Protein AF-0000000087815262 (afdb_homodimer)

Foldseek 3Di:
DPPPPPPPVVVVCLQADPDFAAAAQLDLFFDKDWAAAFDKFWADQRLPAPDPRGHPCVCRVVSRNDGTDIDGHHHTDIFTAHRGNPDPDPRGDPPCSVDPVNVVDDNPGHD/DPPPPPPPVVVVCQQADPDFAAAAQLDLFFDKDWAAAFDKFWADQRLPAPDPRGHPCVCRVVSRNDGTDIDGHHHTDIFTAHRGNPDPDPRGDPPCSVDPVNVVDDNPGHD

pLDDT: mean 90.97, std 15.71, range [32.12, 98.94]

Solvent-accessible surface area (backbone atoms only — not comparable to full-atom values): 12305 Å² total; per-residue (Å²): 136,80,77,72,79,67,67,64,66,54,62,55,42,59,55,50,41,94,62,43,46,63,24,13,19,47,36,68,57,57,47,76,43,78,40,50,49,74,43,74,47,42,32,37,47,46,30,64,32,92,50,69,55,29,53,67,56,42,37,63,80,64,35,27,54,53,66,56,50,73,48,65,30,84,52,66,45,77,42,47,31,33,26,41,64,69,41,51,24,74,63,32,51,68,64,54,45,73,36,66,70,50,63,70,44,56,72,69,34,60,126,136,82,76,73,80,67,66,64,66,52,60,56,44,60,56,49,40,94,60,42,48,63,24,14,18,48,36,68,56,58,47,76,42,76,38,50,49,74,42,74,46,44,31,38,46,46,28,64,32,92,49,68,55,29,52,68,58,40,38,64,81,65,35,27,53,51,66,54,50,74,47,63,30,85,52,67,44,76,44,49,31,32,26,40,65,70,42,50,24,73,64,33,52,68,62,53,46,74,36,65,71,49,63,69,44,57,74,69,35,60,123

Secondary structure (DSSP, 8-state):
-------HHHHHHHHS-SSPPPP----SS-EEEEEPTT-EEEE-SSS--TTTTB--SHHHHTT-----EEEE-SS-EEEEEPSSS--SSTTB--SGGGSHHHHHSPTTS--/-------HHHHHHHHS-SSPPPP----SS-EEEEEPTT-EEEE-SSS--TTTTB--SHHHHTT-----EEEE-SS-EEEEEPSSS--SSTTB--SGGGSHHHHHSPTTS--

InterPro domains:
  IPR018967 Iron-binding zinc finger, CDGSH type [PF09360] (38-59)
  IPR018967 Iron-binding zinc finger, CDGSH type [PF09360] (74-98)
  IPR018967 Iron-binding zinc finger, CDGSH type [SM00704] (28-62)
  IPR018967 Iron-binding zinc finger, CDGSH type [SM00704] (66-103)
  IPR042216 MitoNEET, CDGSH iron-sulfur domain [G3DSA:3.40.5.90] (24-63)
  IPR042216 MitoNEET, CDGSH iron-sulfur domain [G3DSA:3.40.5.90] (64-108)
  IPR052950 CDGSH iron-sulfur domain-containing protein [PTHR46491] (17-109)

Structure (mmCIF, N/CA/C/O backbone):
data_AF-0000000087815262-model_v1
#
loop_
_entity.id
_entity.type
_entity.pdbx_description
1 polymer 'CDGSH iron sulfur domain 3'
#
loop_
_atom_site.group_PDB
_atom_site.id
_atom_site.type_symbol
_atom_site.label_atom_id
_atom_site.label_alt_id
_atom_site.label_comp_id
_atom_site.label_asym_id
_atom_site.label_entity_id
_atom_site.label_seq_id
_atom_site.pdbx_PDB_ins_code
_atom_site.Cartn_x
_atom_site.Cartn_y
_atom_site.Cartn_z
_atom_site.occupancy
_atom_site.B_iso_or_equiv
_atom_site.auth_seq_id
_atom_site.auth_comp_id
_atom_site.auth_asym_id
_atom_site.auth_atom_id
_atom_site.pdbx_PDB_model_num
ATOM 1 N N . ASP A 1 1 ? -20.578 45.719 7.398 1 32.12 1 ASP A N 1
ATOM 2 C CA . ASP A 1 1 ? -19.469 45.469 6.48 1 32.12 1 ASP A CA 1
ATOM 3 C C . ASP A 1 1 ? -18.906 44.062 6.672 1 32.12 1 ASP A C 1
ATOM 5 O O . ASP A 1 1 ? -17.828 43.906 7.246 1 32.12 1 ASP A O 1
ATOM 9 N N . LEU A 1 2 ? -19.656 43.094 7.117 1 38.06 2 LEU A N 1
ATOM 10 C CA . LEU A 1 2 ? -19.547 41.688 7.41 1 38.06 2 LEU A CA 1
ATOM 11 C C . LEU A 1 2 ? -19.094 40.906 6.18 1 38.06 2 LEU A C 1
ATOM 13 O O . LEU A 1 2 ? -19.875 40.719 5.246 1 38.06 2 LEU A O 1
ATOM 17 N N . ASN A 1 3 ? -17.969 41.344 5.496 1 41.12 3 ASN A N 1
ATOM 18 C CA . ASN A 1 3 ? -17.453 40.625 4.332 1 41.12 3 ASN A CA 1
ATOM 19 C C . ASN A 1 3 ? -17.312 39.125 4.59 1 41.12 3 ASN A C 1
ATOM 21 O O . ASN A 1 3 ? -16.438 38.719 5.348 1 41.12 3 ASN A O 1
ATOM 25 N N . PRO A 1 4 ? -18.328 38.312 4.738 1 45.5 4 PRO A N 1
ATOM 26 C CA . PRO A 1 4 ? -18.359 36.875 4.953 1 45.5 4 PRO A CA 1
ATOM 27 C C . PRO A 1 4 ? -17.438 36.125 4 1 45.5 4 PRO A C 1
ATOM 29 O O . PRO A 1 4 ? -17.766 35 3.596 1 45.5 4 PRO A O 1
ATOM 32 N N . ARG A 1 5 ? -16.562 36.719 3.311 1 44.44 5 ARG A N 1
ATOM 33 C CA . ARG A 1 5 ? -15.586 35.938 2.57 1 44.44 5 ARG A CA 1
ATOM 34 C C . ARG A 1 5 ? -15.078 34.75 3.404 1 44.44 5 ARG A C 1
ATOM 36 O O . ARG A 1 5 ? -14.031 34.875 4.051 1 44.44 5 ARG A O 1
ATOM 43 N N . ARG A 1 6 ? -15.773 34.125 4.172 1 46.81 6 ARG A N 1
ATOM 44 C CA . ARG A 1 6 ? -15.383 32.938 4.902 1 46.81 6 ARG A CA 1
ATOM 45 C C . ARG A 1 6 ? -14.617 31.969 4.004 1 46.81 6 ARG A C 1
ATOM 47 O O . ARG A 1 6 ? -14.977 31.781 2.834 1 46.81 6 ARG A O 1
ATOM 54 N N . ASP A 1 7 ? -13.227 31.484 4.16 1 48.97 7 ASP A N 1
ATOM 55 C CA . ASP A 1 7 ? -12.164 30.75 3.467 1 48.97 7 ASP A CA 1
ATOM 56 C C . ASP A 1 7 ? -12.688 29.453 2.867 1 48.97 7 ASP A C 1
ATOM 58 O O . ASP A 1 7 ? -12.953 28.484 3.592 1 48.97 7 ASP A O 1
ATOM 62 N N . ILE A 1 8 ? -13.547 29.328 1.944 1 54.81 8 ILE A N 1
ATOM 63 C CA . ILE A 1 8 ? -13.859 28.188 1.096 1 54.81 8 ILE A CA 1
ATOM 64 C C . ILE A 1 8 ? -12.656 27.25 1.039 1 54.81 8 ILE A C 1
ATOM 66 O O . ILE A 1 8 ? -12.82 26.031 1.009 1 54.81 8 ILE A O 1
ATOM 70 N N . SER A 1 9 ? -11.414 27.875 0.983 1 57.72 9 SER A N 1
ATOM 71 C CA . SER A 1 9 ? -10.164 27.125 0.912 1 57.72 9 SER A CA 1
ATOM 72 C C . SER A 1 9 ? -10.031 26.156 2.082 1 57.72 9 SER A C 1
ATOM 74 O O . SER A 1 9 ? -9.5 25.047 1.925 1 57.72 9 SER A O 1
ATOM 76 N N . SER A 1 10 ? -10.672 26.594 3.186 1 62.28 10 SER A N 1
ATOM 77 C CA . SER A 1 10 ? -10.484 25.797 4.391 1 62.28 10 SER A CA 1
ATOM 78 C C . SER A 1 10 ? -11.281 24.5 4.32 1 62.28 10 SER A C 1
ATOM 80 O O . SER A 1 10 ? -10.781 23.438 4.691 1 62.28 10 SER A O 1
ATOM 82 N N . TRP A 1 11 ? -12.508 24.656 3.809 1 63.69 11 TRP A N 1
ATOM 83 C CA . TRP A 1 11 ? -13.312 23.438 3.795 1 63.69 11 TRP A CA 1
ATOM 84 C C . TRP A 1 11 ? -12.711 22.391 2.867 1 63.69 11 TRP A C 1
ATOM 86 O O . TRP A 1 11 ? -12.688 21.203 3.193 1 63.69 11 TRP A O 1
ATOM 96 N N . LEU A 1 12 ? -12.266 22.828 1.677 1 64.75 12 LEU A N 1
ATOM 97 C CA . LEU A 1 12 ? -11.648 21.906 0.728 1 64.75 12 LEU A CA 1
ATOM 98 C C . LEU A 1 12 ? -10.383 21.297 1.312 1 64.75 12 LEU A C 1
ATOM 100 O O . LEU A 1 12 ? -10.102 20.109 1.096 1 64.75 12 LEU A O 1
ATOM 104 N N . ALA A 1 13 ? -9.734 22.109 2.094 1 65.38 13 ALA A N 1
ATOM 105 C CA . ALA A 1 13 ? -8.484 21.641 2.674 1 65.38 13 ALA A CA 1
ATOM 106 C C . ALA A 1 13 ? -8.727 20.469 3.621 1 65.38 13 ALA A C 1
ATOM 108 O O . ALA A 1 13 ? -7.863 19.594 3.781 1 65.38 13 ALA A O 1
ATOM 109 N N . ARG A 1 14 ? -9.945 20.594 4.262 1 68 14 ARG A N 1
ATOM 110 C CA . ARG A 1 14 ? -10.273 19.531 5.203 1 68 14 ARG A CA 1
ATOM 111 C C . ARG A 1 14 ? -10.445 18.203 4.484 1 68 14 ARG A C 1
ATOM 113 O O . ARG A 1 14 ? -10.117 17.141 5.035 1 68 14 ARG A O 1
ATOM 120 N N . TRP A 1 15 ? -10.867 18.297 3.205 1 72.62 15 TRP A N 1
ATOM 121 C CA . TRP A 1 15 ? -11.164 17.078 2.463 1 72.62 15 TRP A CA 1
ATOM 122 C C . TRP A 1 15 ? -9.906 16.516 1.817 1 72.62 15 TRP A C 1
ATOM 124 O O . TRP A 1 15 ? -9.859 15.344 1.449 1 72.62 15 TRP A O 1
ATOM 134 N N . PHE A 1 16 ? -8.898 17.281 1.802 1 74.81 16 PHE A N 1
ATOM 135 C CA . PHE A 1 16 ? -7.656 16.828 1.186 1 74.81 16 PHE A CA 1
ATOM 136 C C . PHE A 1 16 ? -6.465 17.125 2.09 1 74.81 16 PHE A C 1
ATOM 138 O O . PHE A 1 16 ? -5.723 18.078 1.857 1 74.81 16 PHE A O 1
ATOM 145 N N . PRO A 1 17 ? -6.453 16.172 3.072 1 82.19 17 PRO A N 1
ATOM 146 C CA . PRO A 1 17 ? -5.34 16.406 4 1 82.19 17 PRO A CA 1
ATOM 147 C C . PRO A 1 17 ? -3.98 16.375 3.307 1 82.19 17 PRO A C 1
ATOM 149 O O . PRO A 1 17 ? -3.812 15.688 2.295 1 82.19 17 PRO A O 1
ATOM 152 N N . ARG A 1 18 ? -3.096 17.094 3.82 1 84.19 18 ARG A N 1
ATOM 153 C CA . ARG A 1 18 ? -1.75 17.188 3.262 1 84.19 18 ARG A CA 1
ATOM 154 C C . ARG A 1 18 ? -1.071 15.82 3.256 1 84.19 18 ARG A C 1
ATOM 156 O O . ARG A 1 18 ? -0.335 15.492 2.324 1 84.19 18 ARG A O 1
ATOM 163 N N . THR A 1 19 ? -1.419 15.086 4.426 1 90.19 19 THR A N 1
ATOM 164 C CA . THR A 1 19 ? -0.901 13.727 4.504 1 90.19 19 THR A CA 1
ATOM 165 C C . THR A 1 19 ? -2.027 12.734 4.781 1 90.19 19 THR A C 1
ATOM 167 O O . THR A 1 19 ? -2.877 12.977 5.641 1 90.19 19 THR A O 1
ATOM 170 N N . PRO A 1 20 ? -2.012 11.688 4.113 1 94.56 20 PRO A N 1
ATOM 171 C CA . PRO A 1 20 ? -3.092 10.727 4.348 1 94.56 20 PRO A CA 1
ATOM 172 C C . PRO A 1 20 ? -3.072 10.148 5.762 1 94.56 20 PRO A C 1
ATOM 174 O O . PRO A 1 20 ? -2.029 10.148 6.418 1 94.56 20 PRO A O 1
ATOM 177 N N . ALA A 1 21 ? -4.262 9.727 6.18 1 96.5 21 ALA A N 1
ATOM 178 C CA . ALA A 1 21 ? -4.359 8.984 7.438 1 96.5 21 ALA A CA 1
ATOM 179 C C . ALA A 1 21 ? -3.691 7.617 7.324 1 96.5 21 ALA A C 1
ATOM 181 O O . ALA A 1 21 ? -3.391 7.156 6.219 1 96.5 21 ALA A O 1
ATOM 182 N N . ARG A 1 22 ? -3.449 6.984 8.461 1 97.75 22 ARG A N 1
ATOM 183 C CA . ARG A 1 22 ? -2.984 5.602 8.461 1 97.75 22 ARG A CA 1
ATOM 184 C C . ARG A 1 22 ? -4.129 4.641 8.156 1 97.75 22 ARG A C 1
ATOM 186 O O . ARG A 1 22 ? -5.25 4.832 8.633 1 97.75 22 ARG A O 1
ATOM 193 N N . SER A 1 23 ? -3.834 3.637 7.359 1 98.56 23 SER A N 1
ATOM 194 C CA . SER A 1 23 ? -4.801 2.549 7.234 1 98.56 23 SER A CA 1
ATOM 195 C C . SER A 1 23 ? -5.039 1.863 8.578 1 98.56 23 SER A C 1
ATOM 197 O O . SER A 1 23 ? -4.184 1.91 9.461 1 98.56 23 SER A O 1
ATOM 199 N N . VAL A 1 24 ? -6.203 1.274 8.711 1 98.81 24 VAL A N 1
ATOM 200 C CA . VAL A 1 24 ? -6.531 0.591 9.961 1 98.81 24 VAL A CA 1
ATOM 201 C C . VAL A 1 24 ? -6.824 -0.881 9.68 1 98.81 24 VAL A C 1
ATOM 203 O O . VAL A 1 24 ? -7.105 -1.26 8.539 1 98.81 24 VAL A O 1
ATOM 206 N N . VAL A 1 25 ? -6.684 -1.702 10.656 1 98.81 25 VAL A N 1
ATOM 207 C CA . VAL A 1 25 ? -7.023 -3.117 10.555 1 98.81 25 VAL A CA 1
ATOM 208 C C . VAL A 1 25 ? -8.531 -3.279 10.414 1 98.81 25 VAL A C 1
ATOM 210 O O . VAL A 1 25 ? -9.281 -3.049 11.367 1 98.81 25 VAL A O 1
ATOM 213 N N . ALA A 1 26 ? -8.977 -3.664 9.273 1 98.88 26 ALA A N 1
ATOM 214 C CA . ALA A 1 26 ? -10.406 -3.873 9.086 1 98.88 26 ALA A CA 1
ATOM 215 C C . ALA A 1 26 ? -10.859 -5.199 9.695 1 98.88 26 ALA A C 1
ATOM 217 O O . ALA A 1 26 ? -11.883 -5.258 10.375 1 98.88 26 ALA A O 1
ATOM 218 N N . LEU A 1 27 ? -10.211 -6.301 9.391 1 98.81 27 LEU A N 1
ATOM 219 C CA . LEU A 1 27 ? -10.367 -7.645 9.93 1 98.81 27 LEU A CA 1
ATOM 220 C C . L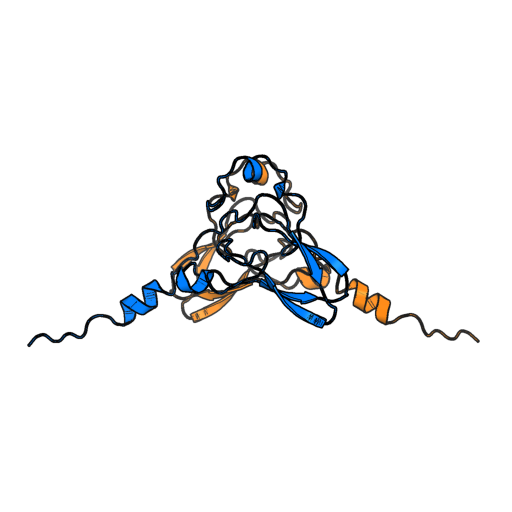EU A 1 27 ? -9.008 -8.312 10.133 1 98.81 27 LEU A C 1
ATOM 222 O O . LEU A 1 27 ? -8.008 -7.871 9.57 1 98.81 27 LEU A O 1
ATOM 226 N N . LYS A 1 28 ? -9 -9.328 10.922 1 98.38 28 LYS A N 1
ATOM 227 C CA . LYS A 1 28 ? -7.738 -9.992 11.25 1 98.38 28 LYS A CA 1
ATOM 228 C C . LYS A 1 28 ? -7.527 -11.234 10.383 1 98.38 28 LYS A C 1
ATOM 230 O O . LYS A 1 28 ? -6.559 -11.969 10.578 1 98.38 28 LYS A O 1
ATOM 235 N N . THR A 1 29 ? -8.453 -11.523 9.523 1 98.44 29 THR A N 1
ATOM 236 C CA . THR A 1 29 ? -8.367 -12.617 8.562 1 98.44 29 THR A CA 1
ATOM 237 C C . THR A 1 29 ? -8.711 -12.125 7.16 1 98.44 29 THR A C 1
ATOM 239 O O . THR A 1 29 ? -9.578 -11.266 6.992 1 98.44 29 THR A O 1
ATOM 242 N N . PRO A 1 30 ? -8.008 -12.672 6.176 1 98.88 30 PRO A N 1
ATOM 243 C CA . PRO A 1 30 ? -8.352 -12.281 4.805 1 98.88 30 PRO A CA 1
ATOM 244 C C . PRO A 1 30 ? -9.727 -12.781 4.379 1 98.88 30 PRO A C 1
ATOM 246 O O . PRO A 1 30 ? -10.305 -13.648 5.043 1 98.88 30 PRO A O 1
ATOM 249 N N . ILE A 1 31 ? -10.281 -12.227 3.369 1 98.94 31 ILE A N 1
ATOM 250 C CA . ILE A 1 31 ? -11.555 -12.656 2.807 1 98.94 31 ILE A CA 1
ATOM 251 C C . ILE A 1 31 ? -11.32 -13.367 1.474 1 98.94 31 ILE A C 1
ATOM 253 O O . ILE A 1 31 ? -10.617 -12.844 0.603 1 98.94 31 ILE A O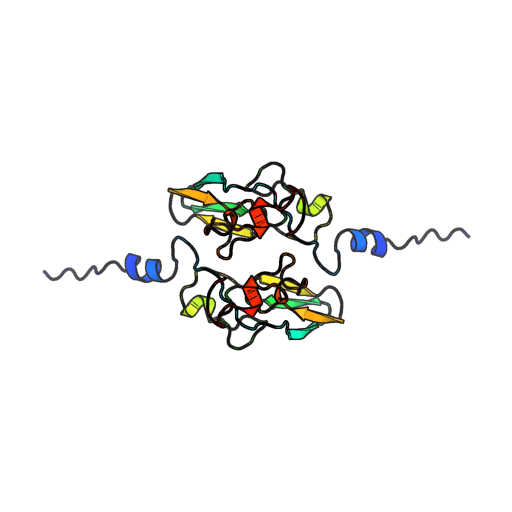 1
ATOM 257 N N . LYS A 1 32 ? -11.836 -14.531 1.342 1 98.81 32 LYS A N 1
ATOM 258 C CA . LYS A 1 32 ? -11.781 -15.25 0.072 1 98.81 32 LYS A CA 1
ATOM 259 C C . LYS A 1 32 ? -12.812 -14.703 -0.916 1 98.81 32 LYS A C 1
ATOM 261 O O . LYS A 1 32 ? -13.977 -14.516 -0.565 1 98.81 32 LYS A O 1
ATOM 266 N N . VAL A 1 33 ? -12.328 -14.406 -2.088 1 98.69 33 VAL A N 1
ATOM 267 C CA . VAL A 1 33 ? -13.211 -13.875 -3.123 1 98.69 33 VAL A CA 1
ATOM 268 C C . VAL A 1 33 ? -12.93 -14.57 -4.449 1 98.69 33 VAL A C 1
ATOM 270 O O . VAL A 1 33 ? -11.797 -14.969 -4.723 1 98.69 33 VAL A O 1
ATOM 273 N N . GLU A 1 34 ? -13.969 -14.742 -5.203 1 98.5 34 GLU A N 1
ATOM 274 C CA . GLU A 1 34 ? -13.789 -15.164 -6.59 1 98.5 34 GLU A CA 1
ATOM 275 C C . GLU A 1 34 ? -13.586 -13.969 -7.512 1 98.5 34 GLU A C 1
ATOM 277 O O . GLU A 1 34 ? -14.469 -13.117 -7.629 1 98.5 34 GLU A O 1
ATOM 282 N N . LEU A 1 35 ? -12.422 -13.922 -8.102 1 98.25 35 LEU A N 1
ATOM 283 C CA . LEU A 1 35 ? -12.148 -12.875 -9.078 1 98.25 35 LEU A CA 1
ATOM 284 C C . LEU A 1 35 ? -12.414 -13.367 -10.5 1 98.25 35 LEU A C 1
ATOM 286 O O . LEU A 1 35 ? -12.039 -14.492 -10.844 1 98.25 35 LEU A O 1
ATOM 290 N N . VAL A 1 36 ? -13.062 -12.562 -11.297 1 98.31 36 VAL A N 1
ATOM 291 C CA . VAL A 1 36 ? -13.398 -12.906 -12.672 1 98.31 36 VAL A CA 1
ATOM 292 C C . VAL A 1 36 ? -12.398 -12.258 -13.633 1 98.31 36 VAL A C 1
ATOM 294 O O . VAL A 1 36 ? -12.164 -11.047 -13.562 1 98.31 36 VAL A O 1
ATOM 297 N N . ALA A 1 37 ? -11.852 -13.109 -14.484 1 96.62 37 ALA A N 1
ATOM 298 C CA . ALA A 1 37 ? -10.867 -12.625 -15.461 1 96.62 37 ALA A CA 1
ATOM 299 C C . ALA A 1 37 ? -11.391 -11.398 -16.203 1 96.62 37 ALA A C 1
ATOM 301 O O . ALA A 1 37 ? -12.547 -11.383 -16.641 1 96.62 37 ALA A O 1
ATOM 302 N N . GLY A 1 38 ? -10.555 -10.336 -16.266 1 96.5 38 GLY A N 1
ATOM 303 C CA . GLY A 1 38 ? -10.898 -9.156 -17.047 1 96.5 38 GLY A CA 1
ATOM 304 C C . GLY A 1 38 ? -11.656 -8.109 -16.25 1 96.5 38 GLY A C 1
ATOM 305 O O . GLY A 1 38 ? -11.781 -6.965 -16.688 1 96.5 38 GLY A O 1
ATOM 306 N N . LYS A 1 39 ? -12.211 -8.469 -15.133 1 98.06 39 LYS A N 1
ATOM 307 C CA . LYS A 1 39 ? -12.953 -7.523 -14.297 1 98.06 39 LYS A CA 1
ATOM 308 C C . LYS A 1 39 ? -12 -6.68 -13.453 1 98.06 39 LYS A C 1
ATOM 310 O O . LYS A 1 39 ? -11 -7.184 -12.945 1 98.06 39 LYS A O 1
ATOM 315 N N . THR A 1 40 ? -12.32 -5.41 -13.383 1 98.25 40 THR A N 1
ATOM 316 C CA . THR A 1 40 ? -11.562 -4.484 -12.547 1 98.25 40 THR A CA 1
ATOM 317 C C . THR A 1 40 ? -12.195 -4.375 -11.156 1 98.25 40 THR A C 1
ATOM 319 O O . THR A 1 40 ? -13.414 -4.285 -11.031 1 98.25 40 THR A O 1
ATOM 322 N N . TYR A 1 41 ? -11.391 -4.406 -10.141 1 98.5 41 TYR A N 1
ATOM 323 C CA . TYR A 1 41 ? -11.812 -4.301 -8.75 1 98.5 41 TYR A CA 1
ATOM 324 C C . TYR A 1 41 ? -11.109 -3.139 -8.055 1 98.5 41 TYR A C 1
ATOM 326 O O . TYR A 1 41 ? -10.086 -2.648 -8.531 1 98.5 41 TYR A O 1
ATOM 334 N N . ARG A 1 42 ? -11.68 -2.633 -7.066 1 98.75 42 ARG A N 1
ATOM 335 C CA . ARG A 1 42 ? -11.102 -1.612 -6.199 1 98.75 42 ARG A CA 1
ATOM 336 C C . ARG A 1 42 ? -10.945 -2.133 -4.773 1 98.75 42 ARG A C 1
ATOM 338 O O . ARG A 1 42 ? -11.922 -2.236 -4.031 1 98.75 42 ARG A O 1
ATOM 345 N N . TRP A 1 43 ? -9.734 -2.395 -4.387 1 98.75 43 TRP A N 1
ATOM 346 C CA . TRP A 1 43 ? -9.43 -2.9 -3.053 1 98.75 43 TRP A CA 1
ATOM 347 C C . TRP A 1 43 ? -9.352 -1.763 -2.041 1 98.75 43 TRP A C 1
ATOM 349 O O . TRP A 1 43 ? -8.719 -0.735 -2.301 1 98.75 43 TRP A O 1
ATOM 359 N N . CYS A 1 44 ? -10.016 -2.027 -0.953 1 98.81 44 CYS A N 1
ATOM 360 C CA . CYS A 1 44 ? -10.008 -1.038 0.118 1 98.81 44 CYS A CA 1
ATOM 361 C C . CYS A 1 44 ? -8.633 -0.95 0.77 1 98.81 44 CYS A C 1
ATOM 363 O O . CYS A 1 44 ? -8.156 -1.924 1.353 1 98.81 44 CYS A O 1
ATOM 365 N N . VAL A 1 45 ? -8.078 0.228 0.689 1 98.62 45 VAL A N 1
ATOM 366 C CA . VAL A 1 45 ? -6.746 0.439 1.258 1 98.62 45 VAL A CA 1
ATOM 367 C C . VAL A 1 45 ? -6.875 0.958 2.688 1 98.62 45 VAL A C 1
ATOM 369 O O . VAL A 1 45 ? -6.117 0.554 3.572 1 98.62 45 VAL A O 1
ATOM 372 N N . CYS A 1 46 ? -7.859 1.681 2.986 1 98.56 46 CYS A N 1
ATOM 373 C CA . CYS A 1 46 ? -7.914 2.465 4.215 1 98.56 46 CYS A CA 1
ATOM 374 C C . CYS A 1 46 ? -8.383 1.61 5.387 1 98.56 46 CYS A C 1
ATOM 376 O O . CYS A 1 46 ? -8.172 1.968 6.547 1 98.56 46 CYS A O 1
ATOM 378 N N . GLY A 1 47 ? -9.07 0.532 5.059 1 98.81 47 GLY A N 1
ATOM 379 C CA . GLY A 1 47 ? -9.562 -0.35 6.105 1 98.81 47 GLY A CA 1
ATOM 380 C C . GLY A 1 47 ? -10.898 0.086 6.672 1 98.81 47 GLY A C 1
ATOM 381 O O . GLY A 1 47 ? -11.398 -0.515 7.625 1 98.81 47 GLY A O 1
ATOM 382 N N . ARG A 1 48 ? -11.516 1.082 6.055 1 98.69 48 ARG A N 1
ATOM 383 C CA . ARG A 1 48 ? -12.703 1.669 6.676 1 98.69 48 ARG A CA 1
ATOM 384 C C . ARG A 1 48 ? -13.961 1.326 5.887 1 98.69 48 ARG A C 1
ATOM 386 O O . ARG A 1 48 ? -15.062 1.714 6.273 1 98.69 48 ARG A O 1
ATOM 393 N N . SER A 1 49 ? -13.859 0.623 4.746 1 98.88 49 SER A N 1
ATOM 394 C CA . SER A 1 49 ? -15.008 0.181 3.973 1 98.88 49 SER A CA 1
ATOM 395 C C . SER A 1 49 ? -15.906 -0.748 4.789 1 98.88 49 SER A C 1
ATOM 397 O O . SER A 1 49 ? -15.406 -1.619 5.508 1 98.88 49 SER A O 1
ATOM 399 N N . LYS A 1 50 ? -17.188 -0.65 4.652 1 98.56 50 LYS A N 1
ATOM 400 C CA . LYS A 1 50 ? -18.141 -1.602 5.234 1 98.56 50 LYS A CA 1
ATOM 401 C C . LYS A 1 50 ? -18.344 -2.799 4.312 1 98.56 50 LYS A C 1
ATOM 403 O O . LYS A 1 50 ? -19.047 -3.75 4.672 1 98.56 50 LYS A O 1
ATOM 408 N N . LYS A 1 51 ? -17.703 -2.82 3.17 1 98.75 51 LYS A N 1
ATOM 409 C CA . LYS A 1 51 ? -17.828 -3.887 2.182 1 98.75 51 LYS A CA 1
ATOM 410 C C . LYS A 1 51 ? -16.484 -4.516 1.879 1 98.75 51 LYS A C 1
ATOM 412 O O . LYS A 1 51 ? -16.156 -4.793 0.72 1 98.75 51 LYS A O 1
ATOM 417 N N . GLN A 1 52 ? -15.727 -4.699 2.953 1 98.88 52 GLN A N 1
ATOM 418 C CA . GLN A 1 52 ? -14.43 -5.336 2.748 1 98.88 52 GLN A CA 1
ATOM 419 C C . GLN A 1 52 ? -14.562 -6.605 1.913 1 98.88 52 GLN A C 1
ATOM 421 O O . GLN A 1 52 ? -15.57 -7.316 2.008 1 98.88 52 GLN A O 1
ATOM 426 N N . PRO A 1 53 ? -13.609 -6.891 1.089 1 98.88 53 PRO A N 1
ATOM 427 C CA . PRO A 1 53 ? -12.305 -6.234 0.982 1 98.88 53 PRO A CA 1
ATOM 428 C C . PRO A 1 53 ? -12.305 -5.078 -0.018 1 98.88 53 PRO A C 1
ATOM 430 O O . PRO A 1 53 ? -11.25 -4.492 -0.29 1 98.88 53 PRO A O 1
ATOM 433 N N . PHE A 1 54 ? -13.484 -4.715 -0.488 1 98.94 54 PHE A N 1
ATOM 434 C CA . PHE A 1 54 ? -13.562 -3.734 -1.564 1 98.94 54 PHE A CA 1
ATOM 435 C C . PHE A 1 54 ? -14 -2.377 -1.031 1 98.94 54 PHE A C 1
ATOM 437 O O . PHE A 1 54 ? -14.609 -2.293 0.036 1 98.94 54 PHE A O 1
ATOM 444 N N . CYS A 1 55 ? -13.648 -1.399 -1.752 1 98.81 55 CYS A N 1
ATOM 445 C CA . CYS A 1 55 ? -13.898 -0.014 -1.369 1 98.81 55 CYS A CA 1
ATOM 446 C C . CYS A 1 55 ? -15.375 0.34 -1.524 1 98.81 55 CYS A C 1
ATOM 448 O O . CYS A 1 55 ? -15.992 0 -2.533 1 98.81 55 CYS A O 1
ATOM 450 N N . ASP A 1 56 ? -15.938 1.026 -0.604 1 98.81 56 ASP A N 1
ATOM 451 C CA . ASP A 1 56 ? -17.312 1.491 -0.692 1 98.81 56 ASP A CA 1
ATOM 452 C C . ASP A 1 56 ? -17.391 3.016 -0.646 1 98.81 56 ASP A C 1
ATOM 454 O O . ASP A 1 56 ? -18.453 3.586 -0.43 1 98.81 56 ASP A O 1
ATOM 458 N N . GLY A 1 57 ? -16.188 3.701 -0.703 1 97.75 57 GLY A N 1
ATOM 459 C CA . GLY A 1 57 ? -16.172 5.156 -0.704 1 97.75 57 GLY A CA 1
ATOM 460 C C . GLY A 1 57 ? -15.984 5.75 0.677 1 97.75 57 GLY A C 1
ATOM 461 O O . GLY A 1 57 ? -15.758 6.957 0.813 1 97.75 57 GLY A O 1
ATOM 462 N N . SER A 1 58 ? -15.953 5.012 1.74 1 98.12 58 SER A N 1
ATOM 463 C CA . SER A 1 58 ? -15.812 5.504 3.105 1 98.12 58 SER A CA 1
ATOM 464 C C . SER A 1 58 ? -14.531 6.312 3.27 1 98.12 58 SER A C 1
ATOM 466 O O . SER A 1 58 ? -14.477 7.262 4.055 1 98.12 58 SER A O 1
ATOM 468 N N . HIS A 1 59 ? -13.492 5.922 2.508 1 96.5 59 HIS A N 1
ATOM 469 C CA . HIS A 1 59 ? -12.234 6.656 2.598 1 96.5 59 HIS A CA 1
ATOM 470 C C . HIS A 1 59 ? -12.438 8.141 2.305 1 96.5 59 HIS A C 1
ATOM 472 O O . HIS A 1 59 ? -11.781 8.992 2.902 1 96.5 59 HIS A O 1
ATOM 478 N N . PHE A 1 60 ? -13.273 8.422 1.307 1 94 60 PHE A N 1
ATOM 479 C CA . PHE A 1 60 ? -13.539 9.805 0.913 1 94 60 PHE A CA 1
ATOM 480 C C . PHE A 1 60 ? -14.32 10.539 1.995 1 94 60 PHE A C 1
ATOM 482 O O . PHE A 1 60 ? -13.93 11.625 2.428 1 94 60 PHE A O 1
ATOM 489 N N . PHE A 1 61 ? -15.367 9.93 2.521 1 94.31 61 PHE A N 1
ATOM 490 C CA . PHE A 1 61 ? -16.25 10.562 3.488 1 94.31 61 PHE A CA 1
ATOM 491 C C . PHE A 1 61 ? -15.547 10.766 4.82 1 94.31 61 PHE A C 1
ATOM 493 O O . PHE A 1 61 ? -15.883 11.688 5.57 1 94.31 61 PHE A O 1
ATOM 500 N N . GLN A 1 62 ? -14.594 9.938 5.051 1 94.81 62 GLN A N 1
ATOM 501 C CA . GLN A 1 62 ? -13.859 10.07 6.301 1 94.81 62 GLN A CA 1
ATOM 502 C C . GLN A 1 62 ? -12.57 10.867 6.102 1 94.81 62 GLN A C 1
ATOM 504 O O . GLN A 1 62 ? -11.727 10.93 7 1 94.81 62 GLN A O 1
ATOM 509 N N . ARG A 1 63 ? -12.359 11.383 4.949 1 93.88 63 ARG A N 1
ATOM 510 C CA . ARG A 1 63 ? -11.273 12.305 4.621 1 93.88 63 ARG A CA 1
ATOM 511 C C . ARG A 1 63 ? -9.914 11.688 4.93 1 93.88 63 ARG A C 1
ATOM 513 O O . ARG A 1 63 ? -9.062 12.32 5.551 1 93.88 63 ARG A O 1
ATOM 520 N N . THR A 1 64 ? -9.711 10.398 4.559 1 95.31 64 THR A N 1
ATOM 521 C CA . THR A 1 64 ? -8.492 9.68 4.922 1 95.31 64 THR A CA 1
ATOM 522 C C . THR A 1 64 ? -7.328 10.109 4.031 1 95.31 64 THR A C 1
ATOM 524 O O . THR A 1 64 ? -6.16 9.922 4.387 1 95.31 64 THR A O 1
ATOM 527 N N . GLY A 1 65 ? -7.629 10.703 2.85 1 93.31 65 GLY A N 1
ATOM 528 C CA . GLY A 1 65 ? -6.578 10.984 1.888 1 93.31 65 GLY A CA 1
ATOM 529 C C . GLY A 1 65 ? -6.047 9.742 1.199 1 93.31 65 GLY A C 1
ATOM 530 O O . GLY A 1 65 ? -5.117 9.82 0.393 1 93.31 65 GLY A O 1
ATOM 531 N N . LEU A 1 66 ? -6.543 8.57 1.566 1 95 66 LEU A N 1
ATOM 532 C CA . LEU A 1 66 ? -6.191 7.312 0.916 1 95 66 LEU A CA 1
ATOM 533 C C . LEU A 1 66 ? -7.18 6.98 -0.199 1 95 66 LEU A C 1
ATOM 535 O O . LEU A 1 66 ? -8.328 7.438 -0.175 1 95 66 LEU A O 1
ATOM 539 N N . SER A 1 67 ? -6.703 6.277 -1.188 1 94.31 67 SER A N 1
ATOM 540 C CA . SER A 1 67 ? -7.527 5.812 -2.299 1 94.31 67 SER A CA 1
ATOM 541 C C . SER A 1 67 ? -7.441 4.297 -2.453 1 94.31 67 SER A C 1
ATOM 543 O O . SER A 1 67 ? -6.441 3.686 -2.08 1 94.31 67 SER A O 1
ATOM 545 N N . PRO A 1 68 ? -8.531 3.701 -2.936 1 97.75 68 PRO A N 1
ATOM 546 C CA . PRO A 1 68 ? -8.469 2.256 -3.164 1 97.75 68 PRO A CA 1
ATOM 547 C C . PRO A 1 68 ? -7.43 1.868 -4.211 1 97.75 68 PRO A C 1
ATOM 549 O O . PRO A 1 68 ? -7.016 2.707 -5.016 1 97.75 68 PRO A O 1
ATOM 552 N N . LEU A 1 69 ? -6.945 0.668 -4.09 1 97.38 69 LEU A N 1
ATOM 553 C CA . LEU A 1 69 ? -6.07 0.108 -5.113 1 97.38 69 LEU A CA 1
ATOM 554 C C . LEU A 1 69 ? -6.887 -0.54 -6.23 1 97.38 69 LEU A C 1
ATOM 556 O O . LEU A 1 69 ? -7.531 -1.566 -6.012 1 97.38 69 LEU A O 1
ATOM 560 N N . LYS A 1 70 ? -6.848 0.112 -7.383 1 97 70 LYS A N 1
ATOM 561 C CA . LYS A 1 70 ? -7.516 -0.455 -8.555 1 97 70 LYS A CA 1
ATOM 562 C C . LYS A 1 70 ? -6.664 -1.541 -9.195 1 97 70 LYS A C 1
ATOM 564 O O . LYS A 1 70 ? -5.461 -1.358 -9.391 1 97 70 LYS A O 1
ATOM 569 N N . PHE A 1 71 ? -7.324 -2.725 -9.492 1 95.19 71 PHE A N 1
ATOM 570 C CA . PHE A 1 71 ? -6.598 -3.785 -10.18 1 95.19 71 PHE A CA 1
ATOM 571 C C . PHE A 1 71 ? -7.539 -4.609 -11.047 1 95.19 71 PHE A C 1
ATOM 573 O O . PHE A 1 71 ? -8.734 -4.715 -10.758 1 95.19 71 PHE A O 1
ATOM 580 N N . LYS A 1 72 ? -7.004 -5.129 -12.102 1 95 72 LYS A N 1
ATOM 581 C CA . LYS A 1 72 ? -7.746 -5.996 -13.016 1 95 72 LYS A CA 1
ATOM 582 C C . LYS A 1 72 ? -7.344 -7.457 -12.836 1 95 72 LYS A C 1
ATOM 584 O O . LYS A 1 72 ? -6.152 -7.785 -12.836 1 95 72 LYS A O 1
ATOM 589 N N . ALA A 1 73 ? -8.367 -8.344 -12.68 1 94.94 73 ALA A N 1
ATOM 590 C CA . ALA A 1 73 ? -8.078 -9.773 -12.547 1 94.94 73 ALA A CA 1
ATOM 591 C C . ALA A 1 73 ? -7.648 -10.375 -13.875 1 94.94 73 ALA A C 1
ATOM 593 O O . ALA A 1 73 ? -8.32 -10.195 -14.891 1 94.94 73 ALA A O 1
ATOM 594 N N . GLN A 1 74 ? -6.484 -11.078 -13.836 1 91.25 74 GLN A N 1
ATOM 595 C CA . GLN A 1 74 ? -5.961 -11.656 -15.07 1 91.25 74 GLN A CA 1
ATOM 596 C C . GLN A 1 74 ? -6.574 -13.031 -15.336 1 91.25 74 GLN A C 1
ATOM 598 O O . GLN A 1 74 ? -6.59 -13.5 -16.469 1 91.25 74 GLN A O 1
ATOM 603 N N . GLU A 1 75 ? -7.02 -13.719 -14.375 1 94.12 75 GLU A N 1
ATOM 604 C CA . GLU A 1 75 ? -7.66 -15.023 -14.469 1 94.12 75 GLU A CA 1
ATOM 605 C C . GLU A 1 75 ? -8.836 -15.133 -13.5 1 94.12 75 GLU A C 1
ATOM 607 O O . GLU A 1 75 ? -8.914 -14.391 -12.523 1 94.12 75 GLU A O 1
ATOM 612 N N . THR A 1 76 ? -9.734 -16.016 -13.867 1 97.31 76 THR A N 1
ATOM 613 C CA . THR A 1 76 ? -10.82 -16.344 -12.945 1 97.31 76 THR A CA 1
ATOM 614 C C . THR A 1 76 ? -10.359 -17.344 -11.891 1 97.31 76 THR A C 1
ATOM 616 O O . THR A 1 76 ? -10 -18.484 -12.219 1 97.31 76 THR A O 1
ATOM 619 N N . ARG A 1 77 ? -10.344 -16.922 -10.664 1 97.38 77 ARG A N 1
ATOM 620 C CA . ARG A 1 77 ? -9.906 -17.797 -9.578 1 97.38 77 ARG A CA 1
ATOM 621 C C . ARG A 1 77 ? -10.367 -17.266 -8.227 1 97.38 77 ARG A C 1
ATOM 623 O O . ARG A 1 77 ? -10.711 -16.078 -8.102 1 97.38 77 ARG A O 1
ATOM 630 N N . THR A 1 78 ? -10.383 -18.188 -7.285 1 98.38 78 THR A N 1
ATOM 631 C CA . THR A 1 78 ? -10.641 -17.797 -5.898 1 98.38 78 THR A CA 1
ATOM 632 C C . THR A 1 78 ? -9.336 -17.406 -5.203 1 98.38 78 THR A C 1
ATOM 634 O O . THR A 1 78 ? -8.352 -18.156 -5.258 1 98.38 78 THR A O 1
ATOM 637 N N . VAL A 1 79 ? -9.328 -16.25 -4.613 1 98.38 79 VAL A N 1
ATOM 638 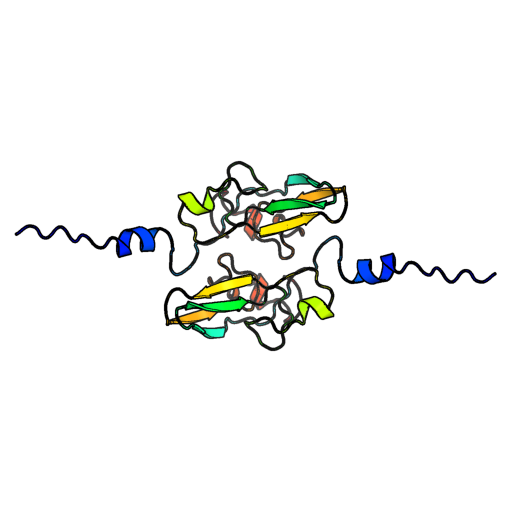C CA . VAL A 1 79 ? -8.133 -15.773 -3.918 1 98.38 79 VAL A CA 1
ATOM 639 C C . VAL A 1 79 ? -8.516 -15.25 -2.535 1 98.38 79 VAL A C 1
ATOM 641 O O . VAL A 1 79 ? -9.695 -15.031 -2.25 1 98.38 79 VAL A O 1
ATOM 644 N N . ALA A 1 80 ? -7.516 -15.133 -1.651 1 98.81 80 ALA A N 1
ATOM 645 C CA . ALA A 1 80 ? -7.656 -14.445 -0.37 1 98.81 80 ALA A CA 1
ATOM 646 C C . ALA A 1 80 ? -7.152 -13.008 -0.46 1 98.81 80 ALA A C 1
ATOM 648 O O . ALA A 1 80 ? -5.977 -12.766 -0.739 1 98.81 80 ALA A O 1
ATOM 649 N N . LEU A 1 81 ? -8.023 -12.055 -0.243 1 98.88 81 LEU A N 1
ATOM 650 C CA . LEU A 1 81 ? -7.629 -10.656 -0.262 1 98.88 81 LEU A CA 1
ATOM 651 C C . LEU A 1 81 ? -7.426 -10.125 1.154 1 98.88 81 LEU A C 1
ATOM 653 O O . LEU A 1 81 ? -8.195 -10.461 2.061 1 98.88 81 LEU A O 1
ATOM 657 N N . CYS A 1 82 ? -6.449 -9.359 1.297 1 98.81 82 CYS A N 1
ATOM 658 C CA . CYS A 1 82 ? -6.027 -8.836 2.592 1 98.81 82 CYS A CA 1
ATOM 659 C C . CYS A 1 82 ? -7.074 -7.887 3.162 1 98.81 82 CYS A C 1
ATOM 661 O O . CYS A 1 82 ? -7.629 -7.062 2.436 1 98.81 82 CYS A O 1
ATOM 663 N N . THR A 1 83 ? -7.289 -8.016 4.5 1 98.88 83 THR A N 1
ATOM 664 C CA . THR A 1 83 ? -8.188 -7.082 5.172 1 98.88 83 THR A CA 1
ATOM 665 C C . THR A 1 83 ? -7.473 -6.367 6.316 1 98.88 83 THR A C 1
ATOM 667 O O . THR A 1 83 ? -7.965 -5.359 6.832 1 98.88 83 THR A O 1
ATOM 670 N N . CYS A 1 84 ? -6.277 -6.824 6.719 1 98.69 84 CYS A N 1
ATOM 671 C CA . CYS A 1 84 ? -5.551 -6.191 7.812 1 98.69 84 CYS A CA 1
ATOM 672 C C . CYS A 1 84 ? -4.715 -5.02 7.309 1 98.69 84 CYS A C 1
ATOM 674 O O . CYS A 1 84 ? -4.23 -4.211 8.102 1 98.69 84 CYS A O 1
ATOM 676 N N . LYS A 1 85 ? -4.469 -4.863 5.918 1 98.38 85 LYS A N 1
ATOM 677 C CA . LYS A 1 85 ? -3.84 -3.768 5.188 1 98.38 85 LYS A CA 1
ATOM 678 C C . LYS A 1 85 ? -2.332 -3.742 5.422 1 98.38 85 LYS A C 1
ATOM 680 O O . LYS A 1 85 ? -1.652 -2.791 5.031 1 98.38 85 LYS A O 1
ATOM 685 N N . ALA A 1 86 ? -1.827 -4.836 6.051 1 97.06 86 ALA A N 1
ATOM 686 C CA . ALA A 1 86 ? -0.396 -4.887 6.336 1 97.06 86 ALA A CA 1
ATOM 687 C C . ALA A 1 86 ? 0.339 -5.738 5.305 1 97.06 86 ALA A C 1
ATOM 689 O O . ALA A 1 86 ? 1.548 -5.953 5.418 1 97.06 86 ALA A O 1
ATOM 690 N N . THR A 1 87 ? -0.362 -6.285 4.277 1 97.69 87 THR A N 1
ATOM 691 C CA . THR A 1 87 ? 0.239 -7.148 3.27 1 97.69 87 THR A CA 1
ATOM 692 C C . THR A 1 87 ? 1.339 -6.414 2.512 1 97.69 87 THR A C 1
ATOM 694 O O . THR A 1 87 ? 1.207 -5.223 2.215 1 97.69 87 THR A O 1
ATOM 697 N N . GLN A 1 88 ? 2.385 -7.102 2.121 1 96.69 88 GLN A N 1
ATOM 698 C CA . GLN A 1 88 ? 3.438 -6.57 1.26 1 96.69 88 GLN A CA 1
ATOM 699 C C . GLN A 1 88 ? 3.182 -6.926 -0.202 1 96.69 88 GLN A C 1
ATOM 701 O O . GLN A 1 88 ? 4.059 -6.746 -1.052 1 96.69 88 GLN A O 1
ATOM 706 N N . ARG A 1 89 ? 1.992 -7.488 -0.474 1 96.38 89 ARG A N 1
ATOM 707 C CA . ARG A 1 89 ? 1.598 -7.848 -1.833 1 96.38 89 ARG A CA 1
ATOM 708 C C . ARG A 1 89 ? 0.141 -7.48 -2.096 1 96.38 89 ARG A C 1
ATOM 710 O O . ARG A 1 89 ? -0.652 -8.32 -2.5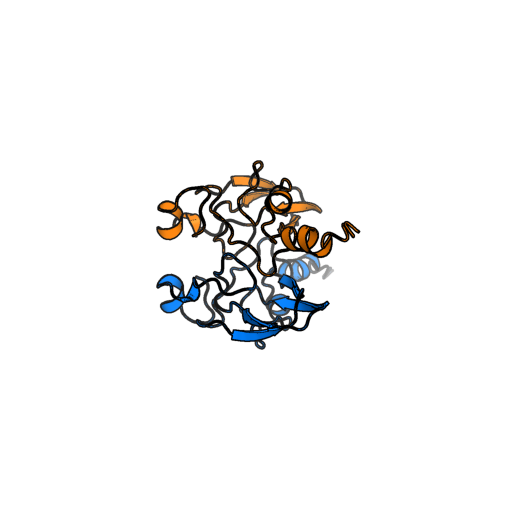2 1 96.38 89 ARG A O 1
ATOM 717 N N . PRO A 1 90 ? -0.101 -6.199 -1.917 1 96.75 90 PRO A N 1
ATOM 718 C CA . PRO A 1 90 ? -1.502 -5.828 -2.131 1 96.75 90 PRO A CA 1
ATOM 719 C C . PRO A 1 90 ? -1.989 -6.148 -3.541 1 96.75 90 PRO A C 1
ATOM 721 O O . PRO A 1 90 ? -1.208 -6.102 -4.496 1 96.75 90 PRO A O 1
ATOM 724 N N . PRO A 1 91 ? -3.234 -6.531 -3.545 1 98 91 PRO A N 1
ATOM 725 C CA . PRO A 1 91 ? -4.281 -6.625 -2.525 1 98 91 PRO A CA 1
ATOM 726 C C . PRO A 1 91 ? -4.344 -8 -1.868 1 98 91 PRO A C 1
ATOM 728 O O . PRO A 1 91 ? -5.211 -8.25 -1.025 1 98 91 PRO A O 1
ATOM 731 N N . TYR A 1 92 ? -3.455 -8.906 -2.166 1 98.19 92 TYR A N 1
ATOM 732 C CA . TYR A 1 92 ? -3.539 -10.305 -1.758 1 98.19 92 TYR A CA 1
ATOM 733 C C . TYR A 1 92 ? -2.98 -10.5 -0.352 1 98.19 92 TYR A C 1
ATOM 735 O O . TYR A 1 92 ? -2.061 -9.789 0.06 1 98.19 92 TYR A O 1
ATOM 743 N N . CYS A 1 93 ? -3.574 -11.422 0.349 1 98.38 93 CYS A N 1
ATOM 744 C CA . CYS A 1 93 ? -3.006 -11.836 1.626 1 98.38 93 CYS A CA 1
ATOM 745 C C . CYS A 1 93 ? -1.651 -12.508 1.425 1 98.38 93 CYS A C 1
ATOM 747 O O . CYS A 1 93 ? -1.499 -13.359 0.549 1 98.38 93 CYS A O 1
ATOM 749 N N . ASP A 1 94 ? -0.725 -12.109 2.211 1 97.62 94 ASP A N 1
ATOM 750 C CA . ASP A 1 94 ? 0.598 -12.719 2.113 1 97.62 94 ASP A CA 1
ATOM 751 C C . ASP A 1 94 ? 0.993 -13.391 3.428 1 97.62 94 ASP A C 1
ATOM 753 O O . ASP A 1 94 ? 2.172 -13.672 3.658 1 97.62 94 ASP A O 1
ATOM 757 N N . GLY A 1 95 ? 0.044 -13.531 4.348 1 97.56 95 GLY A N 1
ATOM 758 C CA . GLY A 1 95 ? 0.303 -14.219 5.598 1 97.56 95 GLY A CA 1
ATOM 759 C C . GLY A 1 95 ? 0.605 -13.281 6.75 1 97.56 95 GLY A C 1
ATOM 760 O O . GLY A 1 95 ? 0.552 -13.68 7.914 1 97.56 95 GLY A O 1
ATOM 761 N N . THR A 1 96 ? 0.872 -12.023 6.539 1 96.88 96 THR A N 1
ATOM 762 C CA . THR A 1 96 ? 1.237 -11.039 7.551 1 96.88 96 THR A CA 1
ATOM 763 C C . THR A 1 96 ? 0.152 -10.938 8.617 1 96.88 96 THR A C 1
ATOM 765 O O . THR A 1 96 ? 0.435 -10.594 9.766 1 96.88 96 THR A O 1
ATOM 768 N N . HIS A 1 97 ? -1.075 -11.352 8.297 1 98.12 97 HIS A N 1
ATOM 769 C CA . HIS A 1 97 ? -2.178 -11.25 9.242 1 98.12 97 HIS A CA 1
ATOM 770 C C . HIS A 1 97 ? -1.959 -12.172 10.438 1 98.12 97 HIS A C 1
ATOM 772 O O . HIS A 1 97 ? -2.557 -11.977 11.5 1 98.12 97 HIS A O 1
ATOM 778 N N . ARG A 1 98 ? -1.124 -13.062 10.281 1 98.06 98 ARG A N 1
ATOM 779 C CA . ARG A 1 98 ? -0.887 -14.023 11.359 1 98.06 98 ARG A CA 1
ATOM 780 C C . ARG A 1 98 ? 0.085 -13.461 12.391 1 98.06 98 ARG A C 1
ATOM 782 O O . ARG A 1 98 ? 0.252 -14.031 13.469 1 98.06 98 ARG A O 1
ATOM 789 N N . SER A 1 99 ? 0.773 -12.406 12.078 1 95.88 99 SER A N 1
ATOM 790 C CA . SER A 1 99 ? 1.767 -11.82 12.969 1 95.88 99 SER A CA 1
ATOM 791 C C . SER A 1 99 ? 1.124 -11.336 14.266 1 95.88 99 SER A C 1
ATOM 793 O O . SER A 1 99 ? -0.061 -10.992 14.289 1 95.88 99 SER A O 1
ATOM 795 N N . GLU A 1 100 ? 1.892 -11.234 15.297 1 96.38 100 GLU A N 1
ATOM 796 C CA . GLU A 1 100 ? 1.412 -10.742 16.594 1 96.38 100 GLU A CA 1
ATOM 797 C C . GLU A 1 100 ? 0.921 -9.305 16.484 1 96.38 100 GLU A C 1
ATOM 799 O O . GLU A 1 100 ? -0.07 -8.93 17.109 1 96.38 100 GLU A O 1
ATOM 804 N N . ARG A 1 101 ? 1.617 -8.484 15.695 1 94.94 101 ARG A N 1
ATOM 805 C CA . ARG A 1 101 ? 1.267 -7.078 15.523 1 94.94 101 ARG A CA 1
ATOM 806 C C . ARG A 1 101 ? -0.172 -6.93 15.039 1 94.94 101 ARG A C 1
ATOM 808 O O . ARG A 1 101 ? -0.932 -6.121 15.578 1 94.94 101 ARG A O 1
ATOM 815 N N . VAL A 1 102 ? -0.583 -7.754 14.133 1 97.44 102 VAL A N 1
ATOM 816 C CA . VAL A 1 102 ? -1.93 -7.672 13.57 1 97.44 102 VAL A CA 1
ATOM 817 C C . VAL A 1 102 ? -2.928 -8.32 14.531 1 97.44 102 VAL A C 1
ATOM 819 O O . VAL A 1 102 ? -3.992 -7.758 14.797 1 97.44 102 VAL A O 1
ATOM 822 N N . GLN A 1 103 ? -2.557 -9.555 15.109 1 98.12 103 GLN A N 1
ATOM 823 C CA . GLN A 1 103 ? -3.492 -10.328 15.922 1 98.12 103 GLN A CA 1
ATOM 824 C C . GLN A 1 103 ? -3.787 -9.625 17.25 1 98.12 103 GLN A C 1
ATOM 826 O O . GLN A 1 103 ? -4.875 -9.773 17.812 1 98.12 103 GLN A O 1
ATOM 831 N N . LYS A 1 104 ? -2.898 -8.758 17.734 1 97.88 104 LYS A N 1
ATOM 832 C CA . LYS A 1 104 ? -3.107 -8.055 19 1 97.88 104 LYS A CA 1
ATOM 833 C C . LYS A 1 104 ? -3.748 -6.688 18.766 1 97.88 104 LYS A C 1
ATOM 835 O O . LYS A 1 104 ? -4.207 -6.039 19.703 1 97.88 104 LYS A O 1
ATOM 840 N N . ALA A 1 105 ? -3.748 -6.234 17.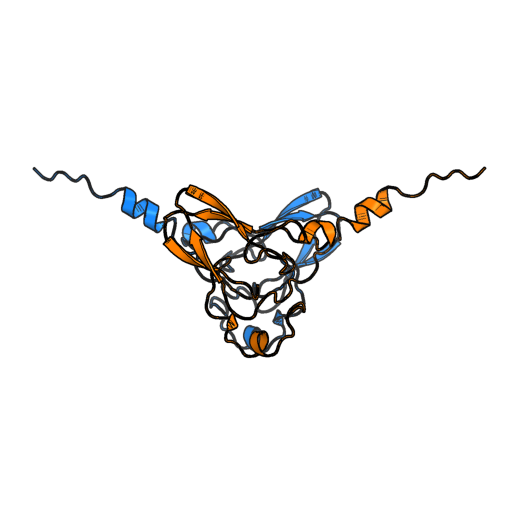578 1 97.5 105 ALA A N 1
ATOM 841 C CA . ALA A 1 105 ? -4.309 -4.922 17.266 1 97.5 105 ALA A CA 1
ATOM 842 C C . ALA A 1 105 ? -5.828 -4.922 17.406 1 97.5 105 ALA A C 1
ATOM 844 O O . ALA A 1 105 ? -6.469 -5.965 17.281 1 97.5 105 ALA A O 1
ATOM 845 N N . GLU A 1 106 ? -6.387 -3.805 17.781 1 98.19 106 GLU A N 1
ATOM 846 C CA . GLU A 1 106 ? -7.84 -3.639 17.781 1 98.19 106 GLU A CA 1
ATOM 847 C C . GLU A 1 106 ? -8.367 -3.4 16.359 1 98.19 106 GLU A C 1
ATOM 849 O O . GLU A 1 106 ? -7.824 -2.572 15.625 1 98.19 106 GLU A O 1
ATOM 854 N N . VAL A 1 107 ? -9.406 -4.152 15.992 1 98.31 107 VAL A N 1
ATOM 855 C CA . VAL A 1 107 ? -10.055 -3.885 14.711 1 98.31 107 VAL A CA 1
ATOM 856 C C . VAL A 1 107 ? -10.477 -2.418 14.641 1 98.31 107 VAL A C 1
ATOM 858 O O . VAL A 1 107 ? -11.008 -1.873 15.609 1 98.31 107 VAL A O 1
ATOM 861 N N . GLY A 1 108 ? -10.211 -1.747 13.477 1 98.12 108 GLY A N 1
ATOM 862 C CA . GLY A 1 108 ? -10.547 -0.34 13.328 1 98.12 108 GLY A CA 1
ATOM 863 C C . GLY A 1 108 ? -9.422 0.589 13.75 1 98.12 108 GLY A C 1
ATOM 864 O O . GLY A 1 108 ? -9.555 1.811 13.656 1 98.12 108 GLY A O 1
ATOM 865 N N . SER A 1 109 ? -8.258 0.068 14.211 1 97.69 109 SER A N 1
ATOM 866 C CA . SER A 1 109 ? -7.113 0.876 14.617 1 97.69 109 SER A CA 1
ATOM 867 C C . SER A 1 109 ? -5.922 0.655 13.695 1 97.69 109 SER A C 1
ATOM 869 O O . SER A 1 109 ? -5.82 -0.386 13.039 1 97.69 109 SER A O 1
ATOM 871 N N . PRO A 1 110 ? -5.051 1.655 13.625 1 96.94 110 PRO A N 1
ATOM 872 C CA . PRO A 1 110 ? -3.824 1.456 12.852 1 96.94 110 PRO A CA 1
ATOM 873 C C . PRO A 1 110 ? -2.855 0.485 13.523 1 96.94 110 PRO A C 1
ATOM 875 O O . PRO A 1 110 ? -2.969 0.227 14.727 1 96.94 110 PRO A O 1
ATOM 878 N N . LEU A 1 111 ? -2.041 -0.097 12.727 1 94.12 111 LEU A N 1
ATOM 879 C CA . LEU A 1 111 ? -1.016 -0.984 13.258 1 94.12 111 LEU A CA 1
ATOM 880 C C . LEU A 1 111 ? 0.174 -0.186 13.781 1 94.12 111 LEU A C 1
ATOM 882 O O . LEU A 1 111 ? 0.448 0.916 13.305 1 94.12 111 LEU A O 1
ATOM 886 N N . ASP B 1 1 ? 8.547 -30.75 -39.969 1 32.56 1 ASP B N 1
ATOM 887 C CA . ASP B 1 1 ? 7.219 -30.312 -39.562 1 32.56 1 ASP B CA 1
ATOM 888 C C . ASP B 1 1 ? 7.27 -29.578 -38.219 1 32.56 1 ASP B C 1
ATOM 890 O O . ASP B 1 1 ? 6.848 -30.125 -37.188 1 32.56 1 ASP B O 1
ATOM 894 N N . LEU B 1 2 ? 8.352 -28.969 -37.844 1 38.22 2 LEU B N 1
ATOM 895 C CA . LEU B 1 2 ? 8.789 -28.156 -36.719 1 38.22 2 LEU B CA 1
ATOM 896 C C . LEU B 1 2 ? 7.879 -26.953 -36.531 1 38.22 2 LEU B C 1
ATOM 898 O O . LEU B 1 2 ? 7.953 -26 -37.312 1 38.22 2 LEU B O 1
ATOM 902 N N . ASN B 1 3 ? 6.508 -27.141 -36.438 1 41.38 3 ASN B N 1
ATOM 903 C CA . ASN B 1 3 ? 5.574 -26.047 -36.219 1 41.38 3 ASN B CA 1
ATOM 904 C C . ASN B 1 3 ? 6 -25.203 -35 1 41.38 3 ASN B C 1
ATOM 906 O O . ASN B 1 3 ? 5.914 -25.656 -33.875 1 41.38 3 ASN B O 1
ATOM 910 N N . PRO B 1 4 ? 7.031 -24.438 -35 1 45.75 4 PRO B N 1
ATOM 911 C CA . PRO B 1 4 ? 7.547 -23.531 -33.938 1 45.75 4 PRO B CA 1
ATOM 912 C C . PRO B 1 4 ? 6.457 -22.656 -33.344 1 45.75 4 PRO B C 1
ATOM 914 O O . PRO B 1 4 ? 6.723 -21.516 -32.969 1 45.75 4 PRO B O 1
ATOM 917 N N . ARG B 1 5 ? 5.207 -22.859 -33.531 1 44.53 5 ARG B N 1
ATOM 918 C CA . ARG B 1 5 ? 4.219 -22.109 -32.75 1 44.53 5 ARG B CA 1
ATOM 919 C C . ARG B 1 5 ? 4.617 -22.016 -31.297 1 44.53 5 ARG B C 1
ATOM 921 O O . ARG B 1 5 ? 4.16 -22.812 -30.469 1 44.53 5 ARG B O 1
ATOM 928 N N . ARG B 1 6 ? 5.754 -21.891 -30.922 1 46.97 6 ARG B N 1
ATOM 929 C CA . ARG B 1 6 ? 6.164 -21.688 -29.531 1 46.97 6 ARG B CA 1
ATOM 930 C C . ARG B 1 6 ? 5.293 -20.625 -28.859 1 46.97 6 ARG B C 1
ATOM 932 O O . ARG B 1 6 ? 4.914 -19.641 -29.484 1 46.97 6 ARG B O 1
ATOM 939 N N . ASP B 1 7 ? 4.477 -20.766 -27.609 1 48.94 7 ASP B N 1
ATOM 940 C CA . ASP B 1 7 ? 3.455 -20.109 -26.797 1 48.94 7 ASP B CA 1
ATOM 941 C C . ASP B 1 7 ? 3.85 -18.672 -26.484 1 48.94 7 ASP B C 1
ATOM 943 O O . ASP B 1 7 ? 4.738 -18.438 -25.656 1 48.94 7 ASP B O 1
ATOM 947 N N . ILE B 1 8 ? 3.988 -17.703 -27.281 1 54.75 8 ILE B N 1
ATOM 948 C CA . ILE B 1 8 ? 4.031 -16.266 -27.047 1 54.75 8 ILE B CA 1
ATOM 949 C C . ILE B 1 8 ? 3.326 -15.93 -25.734 1 54.75 8 ILE B C 1
ATOM 951 O O . ILE B 1 8 ? 3.752 -15.031 -25.016 1 54.75 8 ILE B O 1
ATOM 955 N N . SER B 1 9 ? 2.162 -16.656 -25.453 1 57.31 9 SER B N 1
ATOM 956 C CA . SER B 1 9 ? 1.371 -16.438 -24.25 1 57.31 9 SER B CA 1
ATOM 957 C C . SER B 1 9 ? 2.225 -16.625 -23 1 57.31 9 SER B C 1
ATOM 959 O O . SER B 1 9 ? 2.043 -15.898 -22.016 1 57.31 9 SER B O 1
ATOM 961 N N . SER B 1 10 ? 3.24 -17.484 -23.188 1 62.09 10 SER B N 1
ATOM 962 C CA . SER B 1 10 ? 4.031 -17.812 -22 1 62.09 10 SER B CA 1
ATOM 963 C C . SER B 1 10 ? 4.949 -16.656 -21.625 1 62.09 10 SER B C 1
ATOM 965 O O . SER B 1 10 ? 5.078 -16.328 -20.438 1 62.09 10 SER B O 1
ATOM 967 N N . TRP B 1 11 ? 5.543 -16.078 -22.656 1 63.34 11 TRP B N 1
ATOM 968 C CA . TRP B 1 11 ? 6.484 -15.023 -22.312 1 63.34 11 TRP B CA 1
ATOM 969 C C . TRP B 1 11 ? 5.77 -13.852 -21.656 1 63.34 11 TRP B C 1
ATOM 971 O O . TRP B 1 11 ? 6.277 -13.281 -20.688 1 63.34 11 TRP B O 1
ATOM 981 N N . LEU B 1 12 ? 4.621 -13.453 -22.219 1 64.31 12 LEU B N 1
ATOM 982 C CA . LEU B 1 12 ? 3.85 -12.359 -21.641 1 64.31 12 LEU B CA 1
ATOM 983 C C . LEU B 1 12 ? 3.393 -12.703 -20.219 1 64.31 12 LEU B C 1
ATOM 985 O O . LEU B 1 12 ? 3.377 -11.844 -19.344 1 64.31 12 LEU B O 1
ATOM 989 N N . ALA B 1 13 ? 3.135 -13.984 -20.078 1 64.38 13 ALA B N 1
ATOM 990 C CA . ALA B 1 13 ? 2.645 -14.406 -18.766 1 64.38 13 ALA B CA 1
ATOM 991 C C . ALA B 1 13 ? 3.711 -14.211 -17.688 1 64.38 13 ALA B C 1
ATOM 993 O O . ALA B 1 13 ? 3.389 -13.977 -16.516 1 64.38 13 ALA B O 1
ATOM 994 N N . ARG B 1 14 ? 4.98 -14.391 -18.203 1 67.12 14 ARG B N 1
ATOM 995 C CA . ARG B 1 14 ? 6.078 -14.242 -17.266 1 67.12 14 ARG B CA 1
ATOM 996 C C . ARG B 1 14 ? 6.168 -12.805 -16.75 1 67.12 14 ARG B C 1
ATOM 998 O O . ARG B 1 14 ? 6.539 -12.562 -15.602 1 67.12 14 ARG B O 1
ATOM 1005 N N . TRP B 1 15 ? 5.738 -11.867 -17.641 1 71.88 15 TRP B N 1
ATOM 1006 C CA . TRP B 1 15 ? 5.879 -10.453 -17.297 1 71.88 15 TRP B CA 1
ATOM 1007 C C . TRP B 1 15 ? 4.703 -9.984 -16.453 1 71.88 15 TRP B C 1
ATOM 1009 O O . TRP B 1 15 ? 4.785 -8.945 -15.797 1 71.88 15 TRP B O 1
ATOM 1019 N N . PHE B 1 16 ? 3.693 -10.766 -16.391 1 74.62 16 PHE B N 1
ATOM 1020 C CA . PHE B 1 16 ? 2.516 -10.375 -15.625 1 74.62 16 PHE B CA 1
ATOM 1021 C C . PHE B 1 16 ? 2.055 -11.516 -14.719 1 74.62 16 PHE B C 1
ATOM 1023 O O . PHE B 1 16 ? 1.104 -12.227 -15.047 1 74.62 16 PHE B O 1
ATOM 1030 N N . PRO B 1 17 ? 2.855 -11.523 -13.625 1 82.12 17 PRO B N 1
ATOM 1031 C CA . PRO B 1 17 ? 2.482 -12.609 -12.711 1 82.12 17 PRO B CA 1
ATOM 1032 C C . PRO B 1 17 ? 1.041 -12.492 -12.219 1 82.12 17 PRO B C 1
ATOM 1034 O O . PRO B 1 17 ? 0.507 -11.383 -12.109 1 82.12 17 PRO B O 1
ATOM 1037 N N . ARG B 1 18 ? 0.47 -13.594 -11.969 1 83.75 18 ARG B N 1
ATOM 1038 C CA . ARG B 1 18 ? -0.911 -13.648 -11.5 1 83.75 18 ARG B CA 1
ATOM 1039 C C . ARG B 1 18 ? -1.071 -12.898 -10.18 1 83.75 18 ARG B C 1
ATOM 1041 O O . ARG B 1 18 ? -2.088 -12.234 -9.961 1 83.75 18 ARG B O 1
ATOM 1048 N N . THR B 1 19 ? 0.056 -13.102 -9.352 1 89.94 19 THR B N 1
ATOM 1049 C CA . THR B 1 19 ? 0.067 -12.367 -8.094 1 89.94 19 THR B CA 1
ATOM 1050 C C . THR B 1 19 ? 1.358 -11.57 -7.941 1 89.94 19 THR B C 1
ATOM 1052 O O . THR B 1 19 ? 2.447 -12.086 -8.211 1 89.94 19 THR B O 1
ATOM 1055 N N . PRO B 1 20 ? 1.24 -10.398 -7.52 1 94.44 20 PRO B N 1
ATOM 1056 C CA . PRO B 1 20 ? 2.463 -9.602 -7.387 1 94.44 20 PRO B CA 1
ATOM 1057 C C . PRO B 1 20 ? 3.428 -10.172 -6.348 1 94.44 20 PRO B C 1
ATOM 1059 O O . PRO B 1 20 ? 3.01 -10.898 -5.445 1 94.44 20 PRO B O 1
ATOM 1062 N N . ALA B 1 21 ? 4.711 -9.852 -6.57 1 96.38 21 ALA B N 1
ATOM 1063 C CA . ALA B 1 21 ? 5.715 -10.172 -5.562 1 96.38 21 ALA B CA 1
ATOM 1064 C C . ALA B 1 21 ? 5.512 -9.344 -4.297 1 96.38 21 ALA B C 1
ATOM 1066 O O . ALA B 1 21 ? 4.766 -8.367 -4.305 1 96.38 21 ALA B O 1
ATOM 1067 N N . ARG B 1 22 ? 6.152 -9.75 -3.221 1 97.69 22 ARG B N 1
ATOM 1068 C CA . ARG B 1 22 ? 6.168 -8.938 -2.012 1 97.69 22 ARG B CA 1
ATOM 1069 C C . ARG B 1 22 ? 7.133 -7.762 -2.16 1 97.69 22 ARG B C 1
ATOM 1071 O O . ARG B 1 22 ? 8.219 -7.906 -2.729 1 97.69 22 ARG B O 1
ATOM 1078 N N . SER B 1 23 ? 6.719 -6.617 -1.664 1 98.56 23 SER B N 1
ATOM 1079 C CA . SER B 1 23 ? 7.68 -5.523 -1.544 1 98.56 23 SER B CA 1
ATOM 1080 C C . SER B 1 23 ? 8.828 -5.902 -0.613 1 98.56 23 SER B C 1
ATOM 1082 O O . SER B 1 23 ? 8.68 -6.766 0.251 1 98.56 23 SER B O 1
ATOM 1084 N N . VAL B 1 24 ? 9.961 -5.27 -0.823 1 98.75 24 VAL B N 1
ATOM 1085 C CA . VAL B 1 24 ? 11.125 -5.562 0.008 1 98.75 24 VAL B CA 1
ATOM 1086 C C . VAL B 1 24 ? 11.594 -4.293 0.715 1 98.75 24 VAL B C 1
ATOM 1088 O O . VAL B 1 24 ? 11.25 -3.182 0.296 1 98.75 24 VAL B O 1
ATOM 1091 N N . VAL B 1 25 ? 12.273 -4.43 1.791 1 98.81 25 VAL B N 1
ATOM 1092 C CA . VAL B 1 25 ? 12.852 -3.303 2.512 1 98.81 25 VAL B CA 1
ATOM 1093 C C . VAL B 1 25 ? 13.977 -2.684 1.685 1 98.81 25 VAL B C 1
ATOM 1095 O O . VAL B 1 25 ? 15.047 -3.285 1.525 1 98.81 25 VAL B O 1
ATOM 1098 N N . ALA B 1 26 ? 13.773 -1.527 1.179 1 98.88 26 ALA B N 1
ATOM 1099 C CA . ALA B 1 26 ? 14.82 -0.867 0.404 1 98.88 26 ALA B CA 1
ATOM 1100 C C . ALA B 1 26 ? 15.875 -0.255 1.318 1 98.88 26 ALA B C 1
ATOM 1102 O O . ALA B 1 26 ? 17.078 -0.39 1.069 1 98.88 26 ALA B O 1
ATOM 1103 N N . LEU B 1 27 ? 15.492 0.526 2.297 1 98.81 27 LEU B N 1
ATOM 1104 C CA . LEU B 1 27 ? 16.281 1.121 3.363 1 98.81 27 LEU B CA 1
ATOM 1105 C C . LEU B 1 27 ? 15.547 1.066 4.695 1 98.81 27 LEU B C 1
ATOM 1107 O O . LEU B 1 27 ? 14.328 0.871 4.723 1 98.81 27 LEU B O 1
ATOM 1111 N N . LYS B 1 28 ? 16.281 1.218 5.75 1 98.38 28 LYS B N 1
ATOM 1112 C CA . LYS B 1 28 ? 15.68 1.097 7.074 1 98.38 28 LYS B CA 1
ATOM 1113 C C . LYS B 1 28 ? 15.352 2.469 7.656 1 98.38 28 LYS B C 1
ATOM 1115 O O . LYS B 1 28 ? 14.914 2.572 8.805 1 98.38 28 LYS B O 1
ATOM 1120 N N . THR B 1 29 ? 15.648 3.512 6.93 1 98.44 29 THR B N 1
ATOM 1121 C CA . THR B 1 29 ? 15.32 4.887 7.289 1 98.44 29 THR B CA 1
ATOM 1122 C C . THR B 1 29 ? 14.633 5.598 6.129 1 98.44 29 THR B C 1
ATOM 1124 O O . THR B 1 29 ? 14.953 5.352 4.965 1 98.44 29 THR B O 1
ATOM 1127 N N . PRO B 1 30 ? 13.672 6.457 6.453 1 98.88 30 PRO B N 1
ATOM 1128 C CA . PRO B 1 30 ? 13.031 7.215 5.375 1 98.88 30 PRO B CA 1
ATOM 1129 C C . PRO B 1 30 ? 13.984 8.219 4.727 1 98.88 30 PRO B C 1
ATOM 1131 O O . PRO B 1 30 ? 15.047 8.508 5.27 1 98.88 30 PRO B O 1
ATOM 1134 N N . ILE B 1 31 ? 13.656 8.688 3.582 1 98.94 31 ILE B N 1
ATOM 1135 C CA . ILE B 1 31 ? 14.422 9.711 2.881 1 98.94 31 ILE B CA 1
ATOM 1136 C C . ILE B 1 31 ? 13.664 11.031 2.9 1 98.94 31 ILE B C 1
ATOM 1138 O O . ILE B 1 31 ? 12.477 11.078 2.562 1 98.94 31 ILE B O 1
ATOM 1142 N N . LYS B 1 32 ? 14.312 12.047 3.322 1 98.81 32 LYS B N 1
ATOM 1143 C CA . LYS B 1 32 ? 13.734 13.391 3.273 1 98.81 32 LYS B CA 1
ATOM 1144 C C . LYS B 1 32 ? 13.797 13.961 1.86 1 98.81 32 LYS B C 1
ATOM 1146 O O . LYS B 1 32 ? 14.836 13.906 1.205 1 98.81 32 LYS B O 1
ATOM 1151 N N . VAL B 1 33 ? 12.656 14.43 1.417 1 98.69 33 VAL B N 1
ATOM 1152 C CA . VAL B 1 33 ? 12.578 15.008 0.08 1 98.69 33 VAL B CA 1
ATOM 1153 C C . VAL B 1 33 ? 11.781 16.312 0.122 1 98.69 33 VAL B C 1
ATOM 1155 O O . VAL B 1 33 ? 10.867 16.453 0.931 1 98.69 33 VAL B O 1
ATOM 1158 N N . GLU B 1 34 ? 12.195 17.219 -0.704 1 98.5 34 GLU B N 1
ATOM 1159 C CA . GLU B 1 34 ? 11.375 18.391 -0.934 1 98.5 34 GLU B CA 1
ATOM 1160 C C . GLU B 1 34 ? 10.352 18.156 -2.045 1 98.5 34 GLU B C 1
ATOM 1162 O O . GLU B 1 34 ? 10.727 17.891 -3.189 1 98.5 34 GLU B O 1
ATOM 1167 N N . LEU B 1 35 ? 9.094 18.203 -1.663 1 98.25 35 LEU B N 1
ATOM 1168 C CA . LEU B 1 35 ? 8.031 18.078 -2.654 1 98.25 35 LEU B CA 1
ATOM 1169 C C . LEU B 1 35 ? 7.547 19.453 -3.105 1 98.25 35 LEU B C 1
ATOM 1171 O O . LEU B 1 35 ? 7.363 20.344 -2.283 1 98.25 35 LEU B O 1
ATOM 1175 N N . VAL B 1 36 ? 7.371 19.609 -4.398 1 98.31 36 VAL B N 1
ATOM 1176 C CA . VAL B 1 36 ? 6.922 20.875 -4.969 1 98.31 36 VAL B CA 1
ATOM 1177 C C . VAL B 1 36 ? 5.422 20.797 -5.258 1 98.31 36 VAL B C 1
ATOM 1179 O O . VAL B 1 36 ? 4.953 19.859 -5.906 1 98.31 36 VAL B O 1
ATOM 1182 N N . ALA B 1 37 ? 4.734 21.812 -4.754 1 96.69 37 ALA B N 1
ATOM 1183 C CA . ALA B 1 37 ? 3.287 21.875 -4.941 1 96.69 37 ALA B CA 1
ATOM 1184 C C . ALA B 1 37 ? 2.916 21.688 -6.41 1 96.69 37 ALA B C 1
ATOM 1186 O O . ALA B 1 37 ? 3.537 22.281 -7.293 1 96.69 37 ALA B O 1
ATOM 1187 N N . GLY B 1 38 ? 1.937 20.797 -6.672 1 96.56 38 GLY B N 1
ATOM 1188 C CA . GLY B 1 38 ? 1.422 20.609 -8.016 1 96.56 38 GLY B CA 1
ATOM 1189 C C . GLY B 1 38 ? 2.176 19.562 -8.812 1 96.56 38 GLY B C 1
ATOM 1190 O O . GLY B 1 38 ? 1.707 19.109 -9.859 1 96.56 38 GLY B O 1
ATOM 1191 N N . LYS B 1 39 ? 3.354 19.203 -8.406 1 98.06 39 LYS B N 1
ATOM 1192 C CA . LYS B 1 39 ? 4.145 18.188 -9.102 1 98.06 39 LYS B CA 1
ATOM 1193 C C . LYS B 1 39 ? 3.678 16.781 -8.75 1 98.06 39 LYS B C 1
ATOM 1195 O O . LYS B 1 39 ? 3.354 16.5 -7.59 1 98.06 39 LYS B O 1
ATOM 1200 N N . THR B 1 40 ? 3.623 15.953 -9.758 1 98.25 40 THR B N 1
ATOM 1201 C CA . THR B 1 40 ? 3.279 14.547 -9.57 1 98.25 40 THR B CA 1
ATOM 1202 C C . THR B 1 40 ? 4.535 13.703 -9.391 1 98.25 40 THR B C 1
ATOM 1204 O O . THR B 1 40 ? 5.523 13.883 -10.102 1 98.25 40 THR B O 1
ATOM 1207 N N . TYR B 1 41 ? 4.508 12.82 -8.438 1 98.56 41 TYR B N 1
ATOM 1208 C CA . TYR B 1 41 ? 5.613 11.922 -8.133 1 98.56 41 TYR B CA 1
ATOM 1209 C C . TYR B 1 41 ? 5.168 10.469 -8.203 1 98.56 41 TYR B C 1
ATOM 1211 O O . TYR B 1 41 ? 3.971 10.172 -8.148 1 98.56 41 TYR B O 1
ATOM 1219 N N . ARG B 1 42 ? 6.047 9.594 -8.445 1 98.75 42 ARG B N 1
ATOM 1220 C CA . ARG B 1 42 ? 5.832 8.156 -8.406 1 98.75 42 ARG B CA 1
ATOM 1221 C C . ARG B 1 42 ? 6.68 7.5 -7.32 1 98.75 42 ARG B C 1
ATOM 1223 O O . ARG B 1 42 ? 7.891 7.336 -7.488 1 98.75 42 ARG B O 1
ATOM 1230 N N . TRP B 1 43 ? 6.047 7.086 -6.266 1 98.75 43 TRP B N 1
ATOM 1231 C CA . TRP B 1 43 ? 6.723 6.445 -5.141 1 98.75 43 TRP B CA 1
ATOM 1232 C C . TRP B 1 43 ? 6.941 4.961 -5.414 1 98.75 43 TRP B C 1
ATOM 1234 O O . TRP B 1 43 ? 6.027 4.262 -5.859 1 98.75 43 TRP B O 1
ATOM 1244 N N . CYS B 1 44 ? 8.164 4.586 -5.129 1 98.81 44 CYS B N 1
ATOM 1245 C CA . CYS B 1 44 ? 8.516 3.182 -5.316 1 98.81 44 CYS B CA 1
ATOM 1246 C C . CYS B 1 44 ? 7.812 2.305 -4.289 1 98.81 44 CYS B C 1
ATOM 1248 O O . CYS B 1 44 ? 8.047 2.441 -3.086 1 98.81 44 CYS B O 1
ATOM 1250 N N . VAL B 1 45 ? 7.02 1.397 -4.793 1 98.62 45 VAL B N 1
ATOM 1251 C CA . VAL B 1 45 ? 6.273 0.505 -3.912 1 98.62 45 VAL B CA 1
ATOM 1252 C C . VAL B 1 45 ? 7.059 -0.787 -3.699 1 98.62 45 VAL B C 1
ATOM 1254 O O . VAL B 1 45 ? 7.094 -1.323 -2.588 1 98.62 45 VAL B O 1
ATOM 1257 N N . CYS B 1 46 ? 7.793 -1.214 -4.629 1 98.56 46 CYS B N 1
ATOM 1258 C CA . CYS B 1 46 ? 8.336 -2.566 -4.645 1 98.56 46 CYS B CA 1
ATOM 1259 C C . CYS B 1 46 ? 9.609 -2.652 -3.812 1 98.56 46 CYS B C 1
ATOM 1261 O O . CYS B 1 46 ? 10.023 -3.742 -3.41 1 98.56 46 CYS B O 1
ATOM 1263 N N . GLY B 1 47 ? 10.234 -1.517 -3.623 1 98.81 47 GLY B N 1
ATOM 1264 C CA . GLY B 1 47 ? 11.461 -1.492 -2.834 1 98.81 47 GLY B CA 1
ATOM 1265 C C . GLY B 1 47 ? 12.703 -1.808 -3.648 1 98.81 47 GLY B C 1
ATOM 1266 O O . GLY B 1 47 ? 13.797 -1.906 -3.1 1 98.81 47 GLY B O 1
ATOM 1267 N N . ARG B 1 48 ? 12.555 -1.886 -4.969 1 98.69 48 ARG B N 1
ATOM 1268 C CA . ARG B 1 48 ? 13.664 -2.381 -5.773 1 98.69 48 ARG B CA 1
ATOM 1269 C C . ARG B 1 48 ? 14.266 -1.268 -6.621 1 98.69 48 ARG B C 1
ATOM 1271 O O . ARG B 1 48 ? 15.242 -1.486 -7.34 1 98.69 48 ARG B O 1
ATOM 1278 N N . SER B 1 49 ? 13.711 -0.05 -6.605 1 98.88 49 SER B N 1
ATOM 1279 C CA . SER B 1 49 ? 14.266 1.093 -7.32 1 98.88 49 SER B CA 1
ATOM 1280 C C . SER B 1 49 ? 15.672 1.417 -6.84 1 98.88 49 SER B C 1
ATOM 1282 O O . SER B 1 49 ? 15.945 1.392 -5.637 1 98.88 49 SER B O 1
ATOM 1284 N N . LYS B 1 50 ? 16.562 1.794 -7.715 1 98.56 50 LYS B N 1
ATOM 1285 C CA . LYS B 1 50 ? 17.875 2.307 -7.355 1 98.56 50 LYS B CA 1
ATOM 1286 C C . LYS B 1 50 ? 17.828 3.807 -7.074 1 98.56 50 LYS B C 1
ATOM 1288 O O . LYS B 1 50 ? 18.828 4.402 -6.664 1 98.56 50 LYS B O 1
ATOM 1293 N N . LYS B 1 51 ? 16.672 4.422 -7.207 1 98.75 51 LYS B N 1
ATOM 1294 C CA . LYS B 1 51 ? 16.484 5.855 -7 1 98.75 51 LYS B CA 1
ATOM 1295 C C . LYS B 1 51 ? 15.438 6.117 -5.918 1 98.75 51 LYS B C 1
ATOM 1297 O O . LYS B 1 51 ? 14.602 7.008 -6.066 1 98.75 51 LYS B O 1
ATOM 1302 N N . GLN B 1 52 ? 15.539 5.309 -4.875 1 98.88 52 GLN B N 1
ATOM 1303 C CA . GLN B 1 52 ? 14.594 5.535 -3.779 1 98.88 52 GLN B CA 1
ATOM 1304 C C . GLN B 1 52 ? 14.57 7.004 -3.375 1 98.88 52 GLN B C 1
ATOM 1306 O O . GLN B 1 52 ? 15.586 7.691 -3.438 1 98.88 52 GLN B O 1
ATOM 1311 N N . PRO B 1 53 ? 13.422 7.496 -3.012 1 98.88 53 PRO B N 1
ATOM 1312 C CA . PRO B 1 53 ? 12.18 6.77 -2.744 1 98.88 53 PRO B CA 1
ATOM 1313 C C . PRO B 1 53 ? 11.281 6.66 -3.975 1 98.88 53 PRO B C 1
ATOM 1315 O O . PRO B 1 53 ? 10.156 6.164 -3.883 1 98.88 53 PRO B O 1
ATOM 1318 N N . PHE B 1 54 ? 11.828 7.055 -5.113 1 98.94 54 PHE B N 1
ATOM 1319 C CA . PHE B 1 54 ? 10.992 7.137 -6.305 1 98.94 54 PHE B CA 1
ATOM 1320 C C . PHE B 1 54 ? 11.273 5.973 -7.246 1 98.94 54 PHE B C 1
ATOM 1322 O O . PHE B 1 54 ? 12.336 5.355 -7.184 1 98.94 54 PHE B O 1
ATOM 1329 N N . CYS B 1 55 ? 10.312 5.695 -8.023 1 98.81 55 CYS B N 1
ATOM 1330 C CA . CYS B 1 55 ? 10.344 4.559 -8.938 1 98.81 55 CYS B CA 1
ATOM 1331 C C . CYS B 1 55 ? 11.289 4.824 -10.102 1 98.81 55 CYS B C 1
ATOM 1333 O O . CYS B 1 55 ? 11.273 5.91 -10.68 1 98.81 55 CYS B O 1
ATOM 1335 N N . ASP B 1 56 ? 12.07 3.875 -10.484 1 98.81 56 ASP B N 1
ATOM 1336 C CA . ASP B 1 56 ? 12.953 3.994 -11.641 1 98.81 56 ASP B CA 1
ATOM 1337 C C . ASP B 1 56 ? 12.625 2.941 -12.695 1 98.81 56 ASP B C 1
ATOM 1339 O O . ASP B 1 56 ? 13.422 2.693 -13.602 1 98.81 56 ASP B O 1
ATOM 1343 N N . GLY B 1 57 ? 11.484 2.193 -12.492 1 97.75 57 GLY B N 1
ATOM 1344 C CA . GLY B 1 57 ? 11.078 1.199 -13.469 1 97.75 57 GLY B CA 1
ATOM 1345 C C . GLY B 1 57 ? 11.562 -0.198 -13.141 1 97.75 57 GLY B C 1
ATOM 1346 O O . GLY B 1 57 ? 11.141 -1.173 -13.766 1 97.75 57 GLY B O 1
ATOM 1347 N N . SER B 1 58 ? 12.359 -0.437 -12.148 1 98.12 58 SER B N 1
ATOM 1348 C CA . SER B 1 58 ? 12.906 -1.739 -11.789 1 98.12 58 SER B CA 1
ATOM 1349 C C . SER B 1 58 ? 11.797 -2.75 -11.516 1 98.12 58 SER B C 1
ATOM 1351 O O . SER B 1 58 ? 11.961 -3.943 -11.789 1 98.12 58 SER B O 1
ATOM 1353 N N . HIS B 1 59 ? 10.672 -2.258 -11 1 96.5 59 HIS B N 1
ATOM 1354 C CA . HIS B 1 59 ? 9.562 -3.164 -10.727 1 96.5 59 HIS B CA 1
ATOM 1355 C C . HIS B 1 59 ? 9.141 -3.914 -11.984 1 96.5 59 HIS B C 1
ATOM 1357 O O . HIS B 1 59 ? 8.75 -5.082 -11.914 1 96.5 59 HIS B O 1
ATOM 1363 N N . PHE B 1 60 ? 9.125 -3.197 -13.102 1 93.94 60 PHE B N 1
ATOM 1364 C CA . PHE B 1 60 ? 8.719 -3.793 -14.367 1 93.94 60 PHE B CA 1
ATOM 1365 C C . PHE B 1 60 ? 9.75 -4.809 -14.844 1 93.94 60 PHE B C 1
ATOM 1367 O O . PHE B 1 60 ? 9.398 -5.949 -15.172 1 93.94 60 PHE B O 1
ATOM 1374 N N . PHE B 1 61 ? 11.016 -4.48 -14.805 1 94.31 61 PHE B N 1
ATOM 1375 C CA . PHE B 1 61 ? 12.086 -5.32 -15.328 1 94.31 61 PHE B CA 1
ATOM 1376 C C . PHE B 1 61 ? 12.266 -6.566 -14.461 1 94.31 61 PHE B C 1
ATOM 1378 O O . PHE B 1 61 ? 12.695 -7.613 -14.953 1 94.31 61 PHE B O 1
ATOM 1385 N N . GLN B 1 62 ? 11.898 -6.414 -13.234 1 94.75 62 GLN B N 1
ATOM 1386 C CA . GLN B 1 62 ? 12.031 -7.559 -12.336 1 94.75 62 GLN B CA 1
ATOM 1387 C C . GLN B 1 62 ? 10.711 -8.32 -12.219 1 94.75 62 GLN B C 1
ATOM 1389 O O . GLN B 1 62 ? 10.57 -9.195 -11.367 1 94.75 62 GLN B O 1
ATOM 1394 N N . ARG B 1 63 ? 9.734 -7.938 -12.961 1 93.88 63 ARG B N 1
ATOM 1395 C CA . ARG B 1 63 ? 8.461 -8.641 -13.102 1 93.88 63 ARG B CA 1
ATOM 1396 C C . ARG B 1 63 ?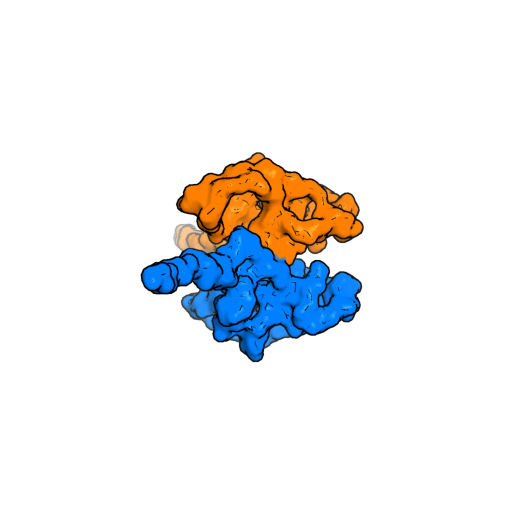 7.77 -8.797 -11.758 1 93.88 63 ARG B C 1
ATOM 1398 O O . ARG B 1 63 ? 7.301 -9.883 -11.414 1 93.88 63 ARG B O 1
ATOM 1405 N N . THR B 1 64 ? 7.746 -7.723 -10.93 1 95.25 64 THR B N 1
ATOM 1406 C CA . THR B 1 64 ? 7.215 -7.816 -9.578 1 95.25 64 THR B CA 1
ATOM 1407 C C . THR B 1 64 ? 5.691 -7.816 -9.594 1 95.25 64 THR B C 1
ATOM 1409 O O . THR B 1 64 ? 5.055 -8.242 -8.625 1 95.25 64 THR B O 1
ATOM 1412 N N . GLY B 1 65 ? 5.074 -7.332 -10.695 1 93.25 65 GLY B N 1
ATOM 1413 C CA . GLY B 1 65 ? 3.631 -7.156 -10.711 1 93.25 65 GLY B CA 1
ATOM 1414 C C . GLY B 1 65 ? 3.162 -5.988 -9.859 1 93.25 65 GLY B C 1
ATOM 1415 O O . GLY B 1 65 ? 1.96 -5.754 -9.727 1 93.25 65 GLY B O 1
ATOM 1416 N N . LEU B 1 66 ? 4.07 -5.301 -9.188 1 94.94 66 LEU B N 1
ATOM 1417 C CA . LEU B 1 66 ? 3.77 -4.102 -8.414 1 94.94 66 LEU B CA 1
ATOM 1418 C C . LEU B 1 66 ? 3.967 -2.848 -9.266 1 94.94 66 LEU B C 1
ATOM 1420 O O . LEU B 1 66 ? 4.738 -2.857 -10.227 1 94.94 66 LEU B O 1
ATOM 1424 N N . SER B 1 67 ? 3.221 -1.833 -8.961 1 94.19 67 SER B N 1
ATOM 1425 C CA . SER B 1 67 ? 3.332 -0.535 -9.617 1 94.19 67 SER B CA 1
ATOM 1426 C C . SER B 1 67 ? 3.596 0.576 -8.602 1 94.19 67 SER B C 1
ATOM 1428 O O . SER B 1 67 ? 3.209 0.467 -7.441 1 94.19 67 SER B O 1
ATOM 1430 N N . PRO B 1 68 ? 4.312 1.61 -9.047 1 97.75 68 PRO B N 1
ATOM 1431 C CA . PRO B 1 68 ? 4.527 2.732 -8.133 1 97.75 68 PRO B CA 1
ATOM 1432 C C . PRO B 1 68 ? 3.227 3.424 -7.73 1 97.75 68 PRO B C 1
ATOM 1434 O O . PRO B 1 68 ? 2.211 3.281 -8.414 1 97.75 68 PRO B O 1
ATOM 1437 N N . LEU B 1 69 ? 3.244 4.047 -6.586 1 97.38 69 LEU B N 1
ATOM 1438 C CA . LEU B 1 69 ? 2.131 4.891 -6.16 1 97.38 69 LEU B CA 1
ATOM 1439 C C . LEU B 1 69 ? 2.289 6.309 -6.695 1 97.38 69 LEU B C 1
ATOM 1441 O O . LEU B 1 69 ? 3.195 7.035 -6.281 1 97.38 69 LEU B O 1
ATOM 1445 N N . LYS B 1 70 ? 1.419 6.641 -7.629 1 97.06 70 LYS B N 1
ATOM 1446 C CA . LYS B 1 70 ? 1.407 8 -8.156 1 97.06 70 LYS B CA 1
ATOM 1447 C C . LYS B 1 70 ? 0.675 8.953 -7.207 1 97.06 70 LYS B C 1
ATOM 1449 O O . LYS B 1 70 ? -0.409 8.633 -6.715 1 97.06 70 LYS B O 1
ATOM 1454 N N . PHE B 1 71 ? 1.331 10.125 -6.918 1 95.19 71 PHE B N 1
ATOM 1455 C CA . PHE B 1 71 ? 0.665 11.117 -6.082 1 95.19 71 PHE B CA 1
ATOM 1456 C C . PHE B 1 71 ? 1.105 12.531 -6.457 1 95.19 71 PHE B C 1
ATOM 1458 O O . PHE B 1 71 ? 2.219 12.727 -6.945 1 95.19 71 PHE B O 1
ATOM 1465 N N . LYS B 1 72 ? 0.225 13.461 -6.266 1 95.06 72 LYS B N 1
ATOM 1466 C CA . LYS B 1 72 ? 0.5 14.867 -6.516 1 95.06 72 LYS B CA 1
ATOM 1467 C C . LYS B 1 72 ? 0.699 15.633 -5.211 1 95.06 72 LYS B C 1
ATOM 1469 O O . LYS B 1 72 ? -0.125 15.539 -4.297 1 95.06 72 LYS B O 1
ATOM 1474 N N . ALA B 1 73 ? 1.813 16.406 -5.129 1 95.06 73 ALA B N 1
ATOM 1475 C CA . ALA B 1 73 ? 2.064 17.219 -3.932 1 95.06 73 ALA B CA 1
ATOM 1476 C C . ALA B 1 73 ? 1.122 18.406 -3.865 1 95.06 73 ALA B C 1
ATOM 1478 O O . ALA B 1 73 ? 0.991 19.156 -4.836 1 95.06 73 ALA B O 1
ATOM 1479 N N . GLN B 1 74 ? 0.457 18.547 -2.699 1 91.44 74 GLN B N 1
ATOM 1480 C CA . GLN B 1 74 ? -0.504 19.625 -2.547 1 91.44 74 GLN B CA 1
ATOM 1481 C C . GLN B 1 74 ? 0.186 20.922 -2.102 1 91.44 74 GLN B C 1
ATOM 1483 O O . GLN B 1 74 ? -0.341 22.016 -2.305 1 91.44 74 GLN B O 1
ATOM 1488 N N . GLU B 1 75 ? 1.28 20.844 -1.468 1 94.25 75 GLU B N 1
ATOM 1489 C CA . GLU B 1 75 ? 2.074 21.984 -0.999 1 94.25 75 GLU B CA 1
ATOM 1490 C C . GLU B 1 75 ? 3.566 21.719 -1.181 1 94.25 75 GLU B C 1
ATOM 1492 O O . GLU B 1 75 ? 3.992 20.562 -1.301 1 94.25 75 GLU B O 1
ATOM 1497 N N . THR B 1 76 ? 4.281 22.828 -1.255 1 97.38 76 THR B N 1
ATOM 1498 C CA . THR B 1 76 ? 5.734 22.719 -1.262 1 97.38 76 THR B CA 1
ATOM 1499 C C . THR B 1 76 ? 6.27 22.562 0.157 1 97.38 76 THR B C 1
ATOM 1501 O O . THR B 1 76 ? 6.125 23.453 0.99 1 97.38 76 THR B O 1
ATOM 1504 N N . ARG B 1 77 ? 6.859 21.422 0.432 1 97.44 77 ARG B N 1
ATOM 1505 C CA . ARG B 1 77 ? 7.395 21.172 1.764 1 97.44 77 ARG B CA 1
ATOM 1506 C C . ARG B 1 77 ? 8.383 20 1.741 1 97.44 77 ARG B C 1
ATOM 1508 O O . ARG B 1 77 ? 8.398 19.219 0.795 1 97.44 77 ARG B O 1
ATOM 1515 N N . THR B 1 78 ? 9.188 20 2.783 1 98.38 78 THR B N 1
ATOM 1516 C CA . THR B 1 78 ? 10.086 18.859 2.996 1 98.38 78 THR B CA 1
ATOM 1517 C C . THR B 1 78 ? 9.391 17.781 3.805 1 98.38 78 THR B C 1
ATOM 1519 O O . THR B 1 78 ? 8.805 18.047 4.855 1 98.38 78 THR B O 1
ATOM 1522 N N . VAL B 1 79 ? 9.391 16.578 3.277 1 98.38 79 VAL B N 1
ATOM 1523 C CA . VAL B 1 79 ? 8.758 15.461 3.965 1 98.38 79 VAL B CA 1
ATOM 1524 C C . VAL B 1 79 ? 9.711 14.266 4.004 1 98.38 79 VAL B C 1
ATOM 1526 O O . VAL B 1 79 ? 10.719 14.25 3.301 1 98.38 79 VAL B O 1
ATOM 1529 N N . ALA B 1 80 ? 9.414 13.312 4.898 1 98.81 80 ALA B N 1
ATOM 1530 C CA . ALA B 1 80 ? 10.078 12.016 4.926 1 98.81 80 ALA B CA 1
ATOM 1531 C C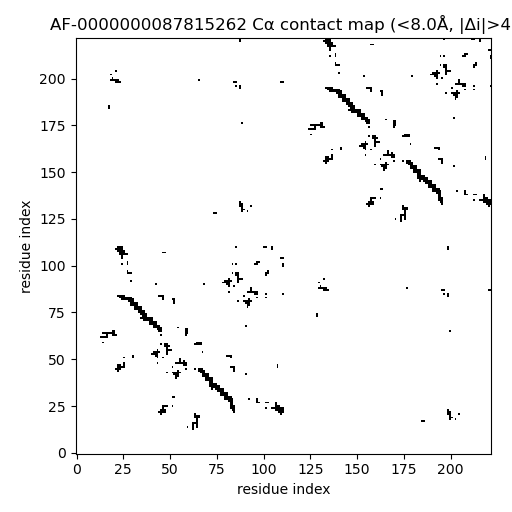 . ALA B 1 80 ? 9.25 10.953 4.203 1 98.81 80 ALA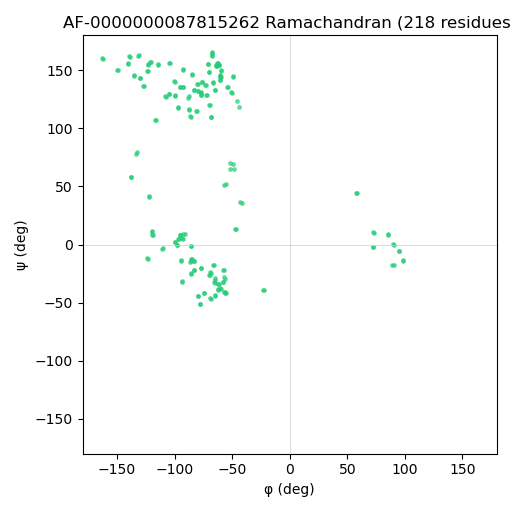 B C 1
ATOM 1533 O O . ALA B 1 80 ? 8.117 10.664 4.602 1 98.81 80 ALA B O 1
ATOM 1534 N N . LEU B 1 81 ? 9.789 10.391 3.156 1 98.88 81 LEU B N 1
ATOM 1535 C CA . LEU B 1 81 ? 9.086 9.344 2.426 1 98.88 81 LEU B CA 1
ATOM 1536 C C . LEU B 1 81 ? 9.609 7.965 2.822 1 98.88 81 LEU B C 1
ATOM 1538 O O . LEU B 1 81 ? 10.82 7.785 3.008 1 98.88 81 LEU B O 1
ATOM 1542 N N . CYS B 1 82 ? 8.734 7.086 2.928 1 98.81 82 CYS B N 1
ATOM 1543 C CA . CYS B 1 82 ? 9.023 5.734 3.395 1 98.81 82 CYS B CA 1
ATOM 1544 C C . CYS B 1 82 ? 9.898 4.988 2.396 1 98.81 82 CYS B C 1
ATOM 1546 O O . CYS B 1 82 ? 9.672 5.07 1.187 1 98.81 82 CYS B O 1
ATOM 1548 N N . THR B 1 83 ? 10.867 4.223 2.963 1 98.88 83 THR B N 1
ATOM 1549 C CA . THR B 1 83 ? 11.695 3.379 2.107 1 98.88 83 THR B CA 1
ATOM 1550 C C . THR B 1 83 ? 11.625 1.92 2.551 1 98.88 83 THR B C 1
ATOM 1552 O O . THR B 1 83 ? 12.031 1.021 1.812 1 98.88 83 THR B O 1
ATOM 1555 N N . CYS B 1 84 ? 11.062 1.637 3.736 1 98.69 84 CYS B N 1
ATOM 1556 C CA . CYS B 1 84 ? 10.977 0.264 4.223 1 98.69 84 CYS B CA 1
ATOM 1557 C C . CYS B 1 84 ? 9.719 -0.422 3.689 1 98.69 84 CYS B C 1
ATOM 1559 O O . CYS B 1 84 ? 9.594 -1.645 3.779 1 98.69 84 CYS B O 1
ATOM 1561 N N . LYS B 1 85 ? 8.672 0.338 3.109 1 98.38 85 LYS B N 1
ATOM 1562 C CA . LYS B 1 85 ? 7.469 -0.089 2.402 1 98.38 85 LYS B CA 1
ATOM 1563 C C . LYS B 1 85 ? 6.441 -0.673 3.369 1 98.38 85 LYS B C 1
ATOM 1565 O O . LYS B 1 85 ? 5.426 -1.231 2.945 1 98.38 85 LYS B O 1
ATOM 1570 N N . ALA B 1 86 ? 6.719 -0.504 4.684 1 97.12 86 ALA B N 1
ATOM 1571 C CA . ALA B 1 86 ? 5.801 -1.053 5.68 1 97.12 86 ALA B CA 1
ATOM 1572 C C . ALA B 1 86 ? 4.867 0.028 6.219 1 97.12 86 ALA B C 1
ATOM 1574 O O . ALA B 1 86 ? 4.066 -0.229 7.121 1 97.12 86 ALA B O 1
ATOM 1575 N N . THR B 1 87 ? 4.961 1.294 5.715 1 97.75 87 THR B N 1
ATOM 1576 C CA . THR B 1 87 ? 4.148 2.406 6.199 1 97.75 87 THR B CA 1
ATOM 1577 C C . THR B 1 87 ? 2.664 2.119 5.996 1 97.75 87 THR B C 1
ATOM 1579 O O . THR B 1 87 ? 2.27 1.544 4.98 1 97.75 87 THR B O 1
ATOM 1582 N N . GLN B 1 88 ? 1.817 2.57 6.887 1 96.75 88 GLN B N 1
ATOM 1583 C CA . GLN B 1 88 ? 0.366 2.51 6.754 1 96.75 88 GLN B CA 1
ATOM 1584 C C . GLN B 1 88 ? -0.19 3.816 6.191 1 96.75 88 GLN B C 1
ATOM 1586 O O . GLN B 1 88 ? -1.404 4.031 6.195 1 96.75 88 GLN B O 1
ATOM 1591 N N . ARG B 1 89 ? 0.721 4.703 5.766 1 96.44 89 ARG B N 1
ATOM 1592 C CA . ARG B 1 89 ? 0.344 5.988 5.184 1 96.44 89 ARG B CA 1
ATOM 1593 C C . ARG B 1 89 ? 1.203 6.309 3.965 1 96.44 89 ARG B C 1
ATOM 1595 O O . ARG B 1 89 ? 1.816 7.379 3.896 1 96.44 89 ARG B O 1
ATOM 1602 N N . PRO B 1 90 ? 1.124 5.387 3.023 1 96.75 90 PRO B N 1
ATOM 1603 C CA . PRO B 1 90 ? 1.974 5.66 1.862 1 96.75 90 PRO B CA 1
ATOM 1604 C C . PRO B 1 90 ? 1.616 6.977 1.17 1 96.75 90 PRO B C 1
ATOM 1606 O O . PRO B 1 90 ? 0.45 7.379 1.167 1 96.75 90 PRO B O 1
ATOM 1609 N N . PRO B 1 91 ? 2.684 7.582 0.712 1 98.06 91 PRO B N 1
ATOM 1610 C CA . PRO B 1 91 ? 4.102 7.234 0.622 1 98.06 91 PRO B CA 1
ATOM 1611 C C . PRO B 1 91 ? 4.914 7.738 1.814 1 98.06 91 PRO B C 1
ATOM 1613 O O . PRO B 1 91 ? 6.133 7.574 1.851 1 98.06 91 PRO B O 1
ATOM 1616 N N . TYR B 1 92 ? 4.305 8.305 2.82 1 98.25 92 TYR B N 1
ATOM 1617 C CA . TYR B 1 92 ? 4.988 9.008 3.902 1 98.25 92 TYR B CA 1
ATOM 1618 C C . TYR B 1 92 ? 5.434 8.031 4.984 1 98.25 92 TYR B C 1
ATOM 1620 O O . TYR B 1 92 ? 4.777 7.016 5.223 1 98.25 92 TYR B O 1
ATOM 1628 N N . CYS B 1 93 ? 6.543 8.344 5.57 1 98.44 93 CYS B N 1
ATOM 1629 C CA . CYS B 1 93 ? 6.965 7.609 6.762 1 98.44 93 CYS B CA 1
ATOM 1630 C C . CYS B 1 93 ? 5.988 7.836 7.914 1 98.44 93 CYS B C 1
ATOM 1632 O O . CYS B 1 93 ? 5.605 8.969 8.188 1 98.44 93 CYS B O 1
ATOM 1634 N N . ASP B 1 94 ? 5.621 6.777 8.531 1 97.69 94 ASP B N 1
ATOM 1635 C CA . ASP B 1 94 ? 4.715 6.898 9.664 1 97.69 94 ASP B CA 1
ATOM 1636 C C . ASP B 1 94 ? 5.355 6.352 10.938 1 97.69 94 ASP B C 1
ATOM 1638 O O . ASP B 1 94 ? 4.66 6.066 11.914 1 97.69 94 ASP B O 1
ATOM 1642 N N . GLY B 1 95 ? 6.66 6.086 10.891 1 97.62 95 GLY B N 1
ATOM 1643 C CA . GLY B 1 95 ? 7.379 5.637 12.078 1 97.62 95 GLY B CA 1
ATOM 1644 C C . GLY B 1 95 ? 7.555 4.133 12.125 1 97.62 95 GLY B C 1
ATOM 1645 O O . GLY B 1 95 ? 8.383 3.625 12.891 1 97.62 95 GLY B O 1
ATOM 1646 N N . THR B 1 96 ? 6.879 3.342 11.336 1 96.94 96 THR B N 1
ATOM 1647 C CA . THR B 1 96 ? 6.918 1.885 11.336 1 96.94 96 THR B CA 1
ATOM 1648 C C . THR B 1 96 ? 8.344 1.382 11.117 1 96.94 96 THR B C 1
ATOM 1650 O O . THR B 1 96 ? 8.703 0.292 11.57 1 96.94 96 THR B O 1
ATOM 1653 N N . HIS B 1 97 ? 9.203 2.221 10.531 1 98.12 97 HIS B N 1
ATOM 1654 C CA . HIS B 1 97 ? 10.57 1.809 10.242 1 98.12 97 HIS B CA 1
ATOM 1655 C C . HIS B 1 97 ? 11.352 1.562 11.531 1 98.12 97 HIS B C 1
ATOM 1657 O O . HIS B 1 97 ? 12.367 0.863 11.523 1 98.12 97 HIS B O 1
ATOM 1663 N N . ARG B 1 98 ? 10.875 2.057 12.57 1 98.06 98 ARG B N 1
ATOM 1664 C CA . ARG B 1 98 ? 11.578 1.913 13.836 1 98.06 98 ARG B CA 1
ATOM 1665 C C . ARG B 1 98 ? 11.273 0.564 14.484 1 98.06 98 ARG B C 1
ATOM 1667 O O . ARG B 1 98 ? 11.93 0.174 15.453 1 98.06 98 ARG B O 1
ATOM 1674 N N . SER B 1 99 ? 10.281 -0.136 14.031 1 95.94 99 SER B N 1
ATOM 1675 C CA . SER B 1 99 ? 9.875 -1.412 14.617 1 95.94 99 SER B CA 1
ATOM 1676 C C . SER B 1 99 ? 10.984 -2.449 14.492 1 95.94 99 SER B C 1
ATOM 1678 O O . SER B 1 99 ? 11.812 -2.377 13.578 1 95.94 99 SER B O 1
ATOM 1680 N N . GLU B 1 100 ? 10.977 -3.426 15.328 1 96.44 100 GLU B N 1
ATOM 1681 C CA . GLU B 1 100 ? 11.961 -4.508 15.297 1 96.44 100 GLU B CA 1
ATOM 1682 C C . GLU B 1 100 ? 11.875 -5.281 13.984 1 96.44 100 GLU B C 1
ATOM 1684 O O . GLU B 1 100 ? 12.906 -5.691 13.43 1 96.44 100 GLU B O 1
ATOM 1689 N N . ARG B 1 101 ? 10.664 -5.496 13.492 1 94.94 101 ARG B N 1
ATOM 1690 C CA . ARG B 1 101 ? 10.445 -6.242 12.258 1 94.94 101 ARG B CA 1
ATOM 1691 C C . ARG B 1 101 ? 11.227 -5.625 11.102 1 94.94 101 ARG B C 1
ATOM 1693 O O . ARG B 1 101 ? 11.898 -6.336 10.344 1 94.94 101 ARG B O 1
ATOM 1700 N N . VAL B 1 102 ? 11.242 -4.332 11.016 1 97.44 102 VAL B N 1
ATOM 1701 C CA . VAL B 1 102 ? 11.93 -3.645 9.922 1 97.44 102 VAL B CA 1
ATOM 1702 C C . VAL B 1 102 ? 13.43 -3.584 10.211 1 97.44 102 VAL B C 1
ATOM 1704 O O . VAL B 1 102 ? 14.25 -3.857 9.328 1 97.44 102 VAL B O 1
ATOM 1707 N N . GLN B 1 103 ? 13.82 -3.236 11.523 1 98.12 103 GLN B N 1
ATOM 1708 C CA . GLN B 1 103 ? 15.219 -3.006 11.867 1 98.12 103 GLN B CA 1
ATOM 1709 C C . GLN B 1 103 ? 16.016 -4.301 11.805 1 98.12 103 GLN B C 1
ATOM 1711 O O . GLN B 1 103 ? 17.219 -4.285 11.531 1 98.12 103 GLN B O 1
ATOM 1716 N N . LYS B 1 104 ? 15.391 -5.465 11.953 1 97.88 104 LYS B N 1
ATOM 1717 C CA . LYS B 1 104 ? 16.094 -6.746 11.914 1 97.88 104 LYS B CA 1
ATOM 1718 C C . LYS B 1 104 ? 16.062 -7.34 10.508 1 97.88 104 LYS B C 1
ATOM 1720 O O . LYS B 1 104 ? 16.797 -8.297 10.227 1 97.88 104 LYS B O 1
ATOM 1725 N N . ALA B 1 105 ? 15.266 -6.848 9.672 1 97.5 105 ALA B N 1
ATOM 1726 C CA . ALA B 1 105 ? 15.156 -7.375 8.312 1 97.5 105 ALA B CA 1
ATOM 1727 C C . ALA B 1 105 ? 16.406 -7.062 7.496 1 97.5 105 ALA B C 1
ATOM 1729 O O . ALA B 1 105 ? 17.094 -6.078 7.766 1 97.5 105 ALA B O 1
ATOM 1730 N N . GLU B 1 106 ? 16.75 -7.922 6.582 1 98.19 106 GLU B N 1
ATOM 1731 C CA . GLU B 1 106 ? 17.812 -7.641 5.625 1 98.19 106 GLU B CA 1
ATOM 1732 C C . GLU B 1 106 ? 17.344 -6.699 4.523 1 98.19 106 GLU B C 1
ATOM 1734 O O . GLU B 1 106 ? 16.266 -6.906 3.943 1 98.19 106 GLU B O 1
ATOM 1739 N N . VAL B 1 107 ? 18.125 -5.66 4.266 1 98.31 107 VAL B N 1
ATOM 1740 C CA . VAL B 1 107 ? 17.812 -4.797 3.135 1 98.31 107 VAL B CA 1
ATOM 1741 C C . VAL B 1 107 ? 17.688 -5.633 1.862 1 98.31 107 VAL B C 1
ATOM 1743 O O . VAL B 1 107 ? 18.516 -6.516 1.617 1 98.31 107 VAL B O 1
ATOM 1746 N N . GLY B 1 108 ? 16.625 -5.355 1.034 1 98.12 108 GLY B N 1
ATOM 1747 C CA . GLY B 1 108 ? 16.406 -6.121 -0.184 1 98.12 108 GLY B CA 1
ATOM 1748 C C . GLY B 1 108 ? 15.539 -7.348 0.026 1 98.12 108 GLY B C 1
ATOM 1749 O O . GLY B 1 108 ? 15.242 -8.078 -0.923 1 98.12 108 GLY B O 1
ATOM 1750 N N . SER B 1 109 ? 15.055 -7.617 1.257 1 97.69 109 SER B N 1
ATOM 1751 C CA . SER B 1 109 ? 14.195 -8.758 1.554 1 97.69 109 SER B CA 1
ATOM 1752 C C . SER B 1 109 ? 12.805 -8.305 1.98 1 97.69 109 SER B C 1
ATOM 1754 O O . SER B 1 109 ? 12.625 -7.184 2.453 1 97.69 109 SER B O 1
ATOM 1756 N N . PRO B 1 110 ? 11.82 -9.195 1.783 1 96.94 110 PRO B N 1
ATOM 1757 C CA . PRO B 1 110 ? 10.484 -8.875 2.287 1 96.94 110 PRO B CA 1
ATOM 1758 C C . PRO B 1 110 ? 10.391 -8.93 3.811 1 96.94 110 PRO B C 1
ATOM 1760 O O . PRO B 1 110 ? 11.25 -9.547 4.457 1 96.94 110 PRO B O 1
ATOM 1763 N N . LEU B 1 111 ? 9.461 -8.211 4.32 1 94.06 111 LEU B N 1
ATOM 1764 C CA . LEU B 1 111 ? 9.227 -8.25 5.758 1 94.06 111 LEU B CA 1
ATOM 1765 C C . LEU B 1 111 ? 8.406 -9.477 6.141 1 94.06 111 LEU B C 1
ATOM 1767 O O . LEU B 1 111 ? 7.609 -9.977 5.34 1 94.06 111 LEU B O 1
#

Radius of gyration: 19.43 Å; Cα contacts (8 Å, |Δi|>4): 501; chains: 2; bounding box: 37×76×59 Å

Sequence (222 aa):
DLNPRRDISSWLARWFPRTPARSVVALKTPIKVELVAGKTYRWCVCGRSKKQPFCDGSHFFQRTGLSPLKFKAQETRTVALCTCKATQRPPYCDGTHRSERVQKAEVGSPLDLNPRRDISSWLARWFPRTPARSVVALKTPIKVELVAGKTYRWCVCGRSKKQPFCDGSHFFQRTGLSPLKFKAQETRTVALCTCKATQRPPYCDGTHRSERVQKAEVGSPL

Organism: Mandrillus leucophaeus (NCBI:txid9568)

Nearest PDB structures (foldseek):
  6avj-assembly3_C  TM=9.954E-01  e=1.336E-17  Homo sapiens
  3tbn-assembly1_A  TM=9.706E-01  e=1.847E-10  Paramagnetospirillum magneticum AMB-1
  8b6h-assembly1_EF  TM=8.693E-01  e=7.037E-08  Tetrahymena thermophila SB210
  6z1p-assembly1_AV  TM=8.538E-01  e=2.816E-07  Tetrahymena thermophila SB210
  6avj-assembly3_C  TM=9.954E-01  e=1.526E-17  Homo sapiens